Protein AF-A0A382EZ65-F1 (afdb_monomer_lite)

pLDDT: mean 78.33, std 22.15, range [24.44, 98.62]

Sequence (360 aa):
VRTRATGSLLILLLALQVLNSHESHNETESAGPPDSPAVVNDARFPEAIPPFCPDLERNTDTELTPAVPVHLEIVVDDQRSWAANAFQAYLGLGETEAITDQFKGNYGTTIASTYADGRRCTDRAQIRLQGDWGDHLRSGPSGIEASLDVQLELGHIAGITHFKLFLPETRNGNNEIFVTTLASEVGLLAPETFFIDTTVNGAKVRYIFQEKFRNELLHNNQIPESPIFQGDERFGHGWTWYKDTEEVRSNQSLFWMSRLSNPHYAELGPTARAIAEEGLSRLNQAYAQDTGQNTSRVGGDLISGILSNTELSVFGRSDSDTINEVTRYSALLLAIGDDGTGFFHGLASHNQRFVYDPWL

Structure (mmCIF, N/CA/C/O backbone):
data_AF-A0A382EZ65-F1
#
_entry.id   AF-A0A382EZ65-F1
#
loop_
_atom_site.group_PDB
_atom_site.id
_atom_site.type_symbol
_atom_site.label_atom_id
_atom_site.label_alt_id
_atom_site.label_comp_id
_atom_site.label_asym_id
_atom_site.label_entity_id
_atom_site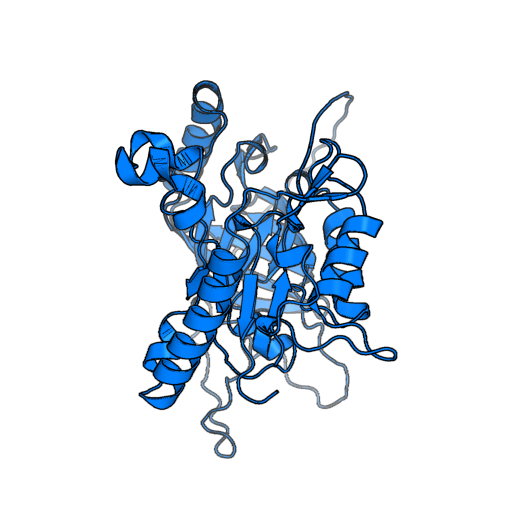.label_seq_id
_atom_site.pdbx_PDB_ins_code
_atom_site.Cartn_x
_atom_site.Cartn_y
_atom_site.Cartn_z
_atom_site.occupancy
_atom_site.B_iso_or_equiv
_atom_site.auth_seq_id
_atom_site.auth_comp_id
_atom_site.auth_asym_id
_atom_site.auth_atom_id
_atom_site.pdbx_PDB_model_num
ATOM 1 N N . VAL A 1 1 ? 13.166 -14.860 -18.525 1.00 32.72 1 VAL A N 1
ATOM 2 C CA . VAL A 1 1 ? 13.504 -13.708 -17.663 1.00 32.72 1 VAL A CA 1
ATOM 3 C C . VAL A 1 1 ? 12.274 -12.833 -17.526 1.00 32.72 1 VAL A C 1
ATOM 5 O O . VAL A 1 1 ? 11.891 -12.214 -18.510 1.00 32.72 1 VAL A O 1
ATOM 8 N N . ARG A 1 2 ? 11.574 -12.855 -16.386 1.00 32.41 2 ARG A N 1
ATOM 9 C CA . ARG A 1 2 ? 10.349 -12.058 -16.188 1.00 32.41 2 ARG A CA 1
ATOM 10 C C . ARG A 1 2 ? 10.449 -11.233 -14.914 1.00 32.41 2 ARG A C 1
ATOM 12 O O . ARG A 1 2 ? 10.858 -11.732 -13.872 1.00 32.41 2 ARG A O 1
ATOM 19 N N . THR A 1 3 ? 10.029 -9.980 -15.021 1.00 31.75 3 THR A N 1
ATOM 20 C CA . THR A 1 3 ? 9.755 -9.099 -13.888 1.00 31.75 3 THR A CA 1
ATOM 21 C C . THR A 1 3 ? 8.315 -8.595 -13.987 1.00 31.75 3 THR A C 1
ATOM 23 O O . THR A 1 3 ? 7.893 -8.169 -15.061 1.00 31.75 3 THR A O 1
ATOM 26 N N . ARG A 1 4 ? 7.523 -8.710 -12.909 1.00 33.84 4 ARG A N 1
ATOM 27 C CA . ARG A 1 4 ? 6.090 -8.325 -12.891 1.00 33.84 4 ARG A CA 1
ATOM 28 C C . ARG A 1 4 ? 5.900 -6.919 -12.317 1.00 33.84 4 ARG A C 1
ATOM 30 O O . ARG A 1 4 ? 6.365 -6.710 -11.204 1.00 33.84 4 ARG A O 1
ATOM 37 N N . ALA A 1 5 ? 5.230 -6.011 -13.037 1.00 31.67 5 ALA A N 1
ATOM 38 C CA . ALA A 1 5 ? 5.001 -4.609 -12.647 1.00 31.67 5 ALA A CA 1
ATOM 39 C C . ALA A 1 5 ? 3.648 -4.377 -11.927 1.00 31.67 5 ALA A C 1
ATOM 41 O O . ALA A 1 5 ? 2.658 -4.973 -12.344 1.00 31.67 5 ALA A O 1
ATOM 42 N N . THR A 1 6 ? 3.584 -3.505 -10.902 1.00 33.56 6 THR A N 1
ATOM 43 C CA . THR A 1 6 ? 2.331 -3.019 -10.255 1.00 33.56 6 THR A CA 1
ATOM 44 C C . THR A 1 6 ? 2.383 -1.522 -9.884 1.00 33.56 6 THR A C 1
ATOM 46 O O . THR A 1 6 ? 3.473 -0.999 -9.644 1.00 33.56 6 THR A O 1
ATOM 49 N N . GLY A 1 7 ? 1.228 -0.829 -9.831 1.00 31.44 7 GLY A N 1
ATOM 50 C CA . GLY A 1 7 ? 1.110 0.625 -9.598 1.00 31.44 7 GLY A CA 1
ATOM 51 C C . GLY A 1 7 ? -0.331 1.088 -9.286 1.00 31.44 7 GLY A C 1
ATOM 52 O O . GLY A 1 7 ? -1.285 0.370 -9.563 1.00 31.44 7 GLY A O 1
ATOM 53 N N . SER A 1 8 ? -0.488 2.274 -8.683 1.00 30.14 8 SER A N 1
ATOM 54 C CA . SER A 1 8 ? -1.739 2.819 -8.106 1.00 30.14 8 SER A CA 1
ATOM 55 C C . SER A 1 8 ? -2.126 4.194 -8.705 1.00 30.14 8 SER A C 1
ATOM 57 O O . SER A 1 8 ? -1.221 4.978 -8.974 1.00 30.14 8 SER A O 1
ATOM 59 N N . LEU A 1 9 ? -3.432 4.508 -8.857 1.00 30.09 9 LEU A N 1
ATOM 60 C CA . LEU A 1 9 ? -4.001 5.767 -9.417 1.00 30.09 9 LEU A CA 1
ATOM 61 C C . LEU A 1 9 ? -4.790 6.609 -8.376 1.00 30.09 9 LEU A C 1
ATOM 63 O O . LEU A 1 9 ? -5.447 6.029 -7.515 1.00 30.09 9 LEU A O 1
ATOM 67 N N . LEU A 1 10 ? -4.787 7.952 -8.485 1.00 25.78 10 LEU A N 1
ATOM 68 C CA . LEU A 1 10 ? -5.650 8.881 -7.712 1.00 25.78 10 LEU A CA 1
ATOM 69 C C . LEU A 1 10 ? -5.728 10.278 -8.361 1.00 25.78 10 LEU A C 1
ATOM 71 O O . LEU A 1 10 ? -4.686 10.915 -8.325 1.00 25.78 10 LEU A O 1
ATOM 75 N N . ILE A 1 11 ? -6.912 10.787 -8.796 1.00 26.72 11 ILE A N 1
ATOM 76 C CA . ILE A 1 11 ? -7.164 12.215 -9.158 1.00 26.72 11 ILE A CA 1
ATOM 77 C C . ILE A 1 11 ? -8.630 12.729 -9.013 1.00 26.72 11 ILE A C 1
ATOM 79 O O . ILE A 1 11 ? -9.587 12.074 -9.412 1.00 26.72 11 ILE A O 1
ATOM 83 N N . LEU A 1 12 ? -8.688 13.974 -8.492 1.00 25.00 12 LEU A N 1
ATOM 84 C CA . LEU A 1 12 ? -9.621 15.138 -8.475 1.00 25.00 12 LEU A CA 1
ATOM 85 C C . LEU A 1 12 ? -11.095 15.174 -7.975 1.00 25.00 12 LEU A C 1
ATOM 87 O O . LEU A 1 12 ? -11.951 14.340 -8.239 1.00 25.00 12 LEU A O 1
ATOM 91 N N . LEU A 1 13 ? -11.351 16.334 -7.336 1.00 25.00 13 LEU A N 1
ATOM 92 C CA . LEU A 1 13 ? -12.530 16.919 -6.669 1.00 25.00 13 LEU A CA 1
ATOM 93 C C . LEU A 1 13 ? -13.617 17.529 -7.595 1.00 25.00 13 LEU A C 1
ATOM 95 O O . LEU A 1 13 ? -13.263 18.170 -8.580 1.00 25.00 13 LEU A O 1
ATOM 99 N N . LEU A 1 14 ? -14.904 17.504 -7.173 1.00 26.77 14 LEU A N 1
ATOM 100 C CA . LEU A 1 14 ? -15.719 18.659 -6.674 1.00 26.77 14 LEU A CA 1
ATOM 101 C C . LEU A 1 14 ? -17.257 18.402 -6.635 1.00 26.77 14 LEU A C 1
ATOM 103 O O . LEU A 1 14 ? -17.868 18.184 -7.672 1.00 26.77 14 LEU A O 1
ATOM 107 N N . ALA A 1 15 ? -17.832 18.556 -5.421 1.00 27.12 15 ALA A N 1
ATOM 108 C CA . ALA A 1 15 ? -19.152 19.088 -4.971 1.00 27.12 15 ALA A CA 1
ATOM 109 C C . ALA A 1 15 ? -20.489 18.651 -5.656 1.00 27.12 15 ALA A C 1
ATOM 111 O O . ALA A 1 15 ? -20.562 18.496 -6.861 1.00 27.12 15 ALA A O 1
ATOM 112 N N . LEU A 1 16 ? -21.651 18.492 -4.991 1.00 27.50 16 LEU A N 1
ATOM 113 C CA . LEU A 1 16 ? -22.290 19.294 -3.933 1.00 27.50 16 LEU A CA 1
ATOM 114 C C . LEU A 1 16 ? -23.481 18.517 -3.280 1.00 27.50 16 LEU A C 1
ATOM 116 O O . LEU A 1 16 ? -24.319 17.977 -3.990 1.00 27.50 16 LEU A O 1
ATOM 120 N N . GLN A 1 17 ? -23.531 18.528 -1.938 1.00 29.98 17 GLN A N 1
ATOM 121 C CA . GLN A 1 17 ? -24.653 18.626 -0.964 1.00 29.98 17 GLN A CA 1
ATOM 122 C C . GLN A 1 17 ? -26.042 17.942 -1.158 1.00 29.98 17 GLN A C 1
ATOM 124 O O . GLN A 1 17 ? -26.718 18.154 -2.156 1.00 29.98 17 GLN A O 1
ATOM 129 N N . VAL A 1 18 ? -26.566 17.311 -0.082 1.00 28.39 18 VAL A N 1
ATOM 130 C CA . VAL A 1 18 ? -27.609 17.837 0.861 1.00 28.39 18 VAL A CA 1
ATOM 131 C C . VAL A 1 18 ? -28.302 16.697 1.675 1.00 28.39 18 VAL A C 1
ATOM 133 O O . VAL A 1 18 ? -28.870 15.802 1.068 1.00 28.39 18 VAL A O 1
ATOM 136 N N . LEU A 1 19 ? -28.265 16.816 3.028 1.00 25.62 19 LEU A N 1
ATOM 137 C CA . LEU A 1 19 ? -29.226 16.499 4.145 1.00 25.62 19 LEU A CA 1
ATOM 138 C C . LEU A 1 19 ? -30.120 15.216 4.080 1.00 25.62 19 LEU A C 1
ATOM 140 O O . LEU A 1 19 ? -30.654 14.892 3.036 1.00 25.62 19 LEU A O 1
ATOM 144 N N . ASN A 1 20 ? -30.479 14.475 5.147 1.00 26.70 20 ASN A N 1
ATOM 145 C CA . ASN A 1 20 ? -30.655 14.781 6.574 1.00 26.70 20 ASN A CA 1
ATOM 146 C C . ASN A 1 20 ? -30.861 13.488 7.424 1.00 26.70 20 ASN A C 1
ATOM 148 O O . ASN A 1 20 ? -31.459 12.535 6.936 1.00 26.70 20 ASN A O 1
ATOM 152 N N . SER A 1 21 ? -30.443 13.545 8.700 1.00 27.70 21 SER A N 1
ATOM 153 C CA . SER A 1 21 ? -30.997 12.937 9.944 1.00 27.70 21 SER A CA 1
ATOM 154 C C . SER A 1 21 ? -31.565 11.498 9.985 1.00 27.70 21 SER A C 1
ATOM 156 O O . SER A 1 21 ? -32.569 11.224 9.337 1.00 27.70 21 SER A O 1
ATOM 158 N N . HIS A 1 22 ? -31.108 10.667 10.937 1.00 27.81 22 HIS A N 1
ATOM 159 C CA . HIS A 1 22 ? -31.767 10.496 12.254 1.00 27.81 22 HIS A CA 1
ATOM 160 C C . HIS A 1 22 ? -30.971 9.550 13.183 1.00 27.81 22 HIS A C 1
ATOM 162 O O . HIS A 1 22 ? -30.544 8.475 12.773 1.00 27.81 22 HIS A O 1
ATOM 168 N N . GLU A 1 23 ? -30.801 9.960 14.441 1.00 25.02 23 GLU A N 1
ATOM 169 C CA . GLU A 1 23 ? -30.230 9.182 15.549 1.00 25.02 23 GLU A CA 1
ATOM 170 C C . GLU A 1 23 ? -31.183 8.093 16.065 1.00 25.02 23 GLU A C 1
ATOM 172 O O . GLU A 1 23 ? -32.398 8.305 16.114 1.00 25.02 23 GLU A O 1
ATOM 177 N N . SER A 1 24 ? -30.605 7.015 16.608 1.00 27.12 24 SER A N 1
ATOM 178 C CA . SER A 1 24 ? -31.063 6.434 17.878 1.00 27.12 24 SER A CA 1
ATOM 179 C C . SER A 1 24 ? -29.952 5.626 18.564 1.00 27.12 24 SER A C 1
ATOM 181 O O . SER A 1 24 ? -29.252 4.844 17.923 1.00 27.12 24 SER A O 1
ATOM 183 N N . HIS A 1 25 ? -29.835 5.854 19.870 1.00 24.67 25 HIS A N 1
ATOM 184 C CA . HIS A 1 25 ? -28.846 5.368 20.831 1.00 24.67 25 HIS A CA 1
ATOM 185 C C . HIS A 1 25 ? -29.006 3.900 21.291 1.00 24.67 25 HIS A C 1
ATOM 187 O O . HIS A 1 25 ? -30.031 3.271 21.034 1.00 24.67 25 HIS A O 1
ATOM 193 N N . ASN A 1 26 ? -28.011 3.496 22.103 1.00 27.33 26 ASN A N 1
ATOM 194 C CA . ASN A 1 26 ? -27.953 2.456 23.153 1.00 27.33 26 ASN A CA 1
ATOM 195 C C . ASN A 1 26 ? -27.367 1.097 22.763 1.00 27.33 26 ASN A C 1
ATOM 197 O O . ASN A 1 26 ? -27.679 0.563 21.710 1.00 27.33 26 ASN A O 1
ATOM 201 N N . GLU A 1 27 ? -26.600 0.404 23.602 1.00 26.67 27 GLU A N 1
ATOM 202 C CA . GLU A 1 27 ? -25.798 0.670 24.812 1.00 26.67 27 GLU A CA 1
ATOM 203 C C . GLU A 1 27 ? -24.989 -0.628 25.011 1.00 26.67 27 GLU A C 1
ATOM 205 O O . GLU A 1 27 ? -25.353 -1.695 24.515 1.00 26.67 27 GLU A O 1
ATOM 210 N N . THR A 1 28 ? -23.859 -0.505 25.683 1.00 24.44 28 THR A N 1
ATOM 211 C CA . THR A 1 28 ? -22.755 -1.460 25.770 1.00 24.44 28 THR A CA 1
ATOM 212 C C . THR A 1 28 ? -22.994 -2.546 26.821 1.00 24.44 28 THR A C 1
ATOM 214 O O . THR A 1 28 ? -23.420 -2.230 27.928 1.00 24.44 28 THR A O 1
ATOM 217 N N . GLU A 1 29 ? -22.566 -3.783 26.555 1.00 27.48 29 GLU A N 1
ATOM 218 C CA . GLU A 1 29 ? -22.236 -4.755 27.605 1.00 27.48 29 GLU A CA 1
ATOM 219 C C . GLU A 1 29 ? -20.847 -5.366 27.370 1.00 27.48 29 GLU A C 1
ATOM 221 O O . GLU A 1 29 ? -20.458 -5.714 26.258 1.00 27.48 29 GLU A O 1
ATOM 226 N N . SER A 1 30 ? -20.091 -5.405 28.465 1.00 26.25 30 SER A N 1
ATOM 227 C CA . SER A 1 30 ? -18.681 -5.764 28.611 1.00 26.25 30 SER A CA 1
ATOM 228 C C . SER A 1 30 ? -18.516 -7.265 28.865 1.00 26.25 30 SER A C 1
ATOM 230 O O . SER A 1 30 ? -19.250 -7.830 29.674 1.00 26.25 30 SER A O 1
ATOM 232 N N . ALA A 1 31 ? -17.511 -7.895 28.252 1.00 30.92 31 ALA A N 1
ATOM 233 C CA . ALA A 1 31 ? -17.035 -9.224 28.632 1.00 30.92 31 ALA A CA 1
ATOM 234 C C . ALA A 1 31 ? -15.497 -9.237 28.711 1.00 30.92 31 ALA A C 1
ATOM 236 O O . ALA A 1 31 ? -14.819 -8.629 27.886 1.00 30.92 31 ALA A O 1
ATOM 237 N N . GLY A 1 32 ? -14.987 -9.881 29.767 1.00 29.70 32 GLY A N 1
ATOM 238 C CA . GLY A 1 32 ? -13.593 -9.877 30.224 1.00 29.70 32 GLY A CA 1
ATOM 239 C C . GLY A 1 32 ? -12.575 -10.598 29.324 1.00 29.70 32 GLY A C 1
ATOM 240 O O . GLY A 1 32 ? -12.888 -10.980 28.199 1.00 29.70 32 GLY A O 1
ATOM 241 N N . PRO A 1 33 ? -11.324 -10.744 29.802 1.00 34.47 33 PRO A N 1
ATOM 242 C CA . PRO A 1 33 ? -10.172 -11.030 28.952 1.00 34.47 33 PRO A CA 1
ATOM 243 C C . PRO A 1 33 ? -10.148 -12.495 28.483 1.00 34.47 33 PRO A C 1
ATOM 245 O O . PRO A 1 33 ? -10.483 -13.376 29.277 1.00 34.47 33 PRO A O 1
ATOM 248 N N . PRO A 1 34 ? -9.725 -12.781 27.236 1.00 40.56 34 PRO A N 1
ATOM 249 C CA . PRO A 1 34 ? -9.576 -14.148 26.765 1.00 40.56 34 PRO A CA 1
ATOM 250 C C . PRO A 1 34 ? -8.254 -14.758 27.246 1.00 40.56 34 PRO A C 1
ATOM 252 O O . PRO A 1 34 ? -7.196 -14.125 27.203 1.00 40.56 34 PRO A O 1
ATOM 255 N N . ASP A 1 35 ? -8.352 -16.006 27.699 1.00 39.19 35 ASP A N 1
ATOM 256 C CA . ASP A 1 35 ? -7.243 -16.884 28.052 1.00 39.19 35 ASP A CA 1
ATOM 257 C C . ASP A 1 35 ? -6.330 -17.189 26.846 1.00 39.19 35 ASP A C 1
ATOM 259 O O . ASP A 1 35 ? -6.737 -17.181 25.685 1.00 39.19 35 ASP A O 1
ATOM 263 N N . SER A 1 36 ? -5.062 -17.452 27.166 1.00 34.03 36 SER A N 1
ATOM 264 C CA . SER A 1 36 ? -3.932 -17.705 26.262 1.00 34.03 36 SER A CA 1
ATOM 265 C C . SER A 1 36 ? -4.202 -18.805 25.212 1.00 34.03 36 SER A C 1
ATOM 267 O O . SER A 1 36 ? -4.733 -19.856 25.576 1.00 34.03 36 SER A O 1
ATOM 269 N N . PRO A 1 37 ? -3.766 -18.656 23.940 1.00 42.62 37 PRO A N 1
ATOM 270 C CA . PRO A 1 37 ? -4.060 -19.642 22.904 1.00 42.62 37 PRO A CA 1
ATOM 271 C C . PRO A 1 37 ? -3.205 -20.908 23.063 1.00 42.62 37 PRO A C 1
ATOM 273 O O . PRO A 1 37 ? -1.994 -20.851 23.297 1.00 42.62 37 PRO A O 1
ATOM 276 N N . ALA A 1 38 ? -3.853 -22.063 22.916 1.00 36.16 38 ALA A N 1
ATOM 277 C CA . ALA A 1 38 ? -3.223 -23.375 22.898 1.00 36.16 38 ALA A CA 1
ATOM 278 C C . ALA A 1 38 ? -2.460 -23.599 21.579 1.00 36.16 38 ALA A C 1
ATOM 280 O O . ALA A 1 38 ? -3.013 -23.474 20.488 1.00 36.16 38 ALA A O 1
ATOM 281 N N . VAL A 1 39 ? -1.182 -23.968 21.678 1.00 39.78 39 VAL A N 1
ATOM 282 C CA . VAL A 1 39 ? -0.329 -24.306 20.529 1.00 39.78 39 VAL A CA 1
ATOM 283 C C . VAL A 1 39 ? -0.664 -25.720 20.045 1.00 39.78 39 VAL A C 1
ATOM 285 O O . VAL A 1 39 ? -0.377 -26.702 20.732 1.00 39.78 39 VAL A O 1
ATOM 288 N N . VAL A 1 40 ? -1.246 -25.842 18.850 1.00 46.03 40 VAL A N 1
ATOM 289 C CA . VAL A 1 40 ? -1.430 -27.129 18.162 1.00 46.03 40 VAL A CA 1
ATOM 290 C C . VAL A 1 40 ? -0.149 -27.456 17.392 1.00 46.03 40 VAL A C 1
ATOM 292 O O . VAL A 1 40 ? 0.175 -26.801 16.408 1.00 46.03 40 VAL A O 1
ATOM 295 N N . ASN A 1 41 ? 0.592 -28.463 17.851 1.00 43.09 41 ASN A N 1
ATOM 296 C CA . ASN A 1 41 ? 1.830 -28.931 17.226 1.00 43.09 41 ASN A CA 1
ATOM 297 C C . ASN A 1 41 ? 1.509 -30.032 16.190 1.00 43.09 41 ASN A C 1
ATOM 299 O O . ASN A 1 41 ? 1.301 -31.185 16.574 1.00 43.09 41 ASN A O 1
ATOM 303 N N . ASP A 1 42 ? 1.422 -29.700 14.893 1.00 53.16 42 ASP A N 1
ATOM 304 C CA . ASP A 1 42 ? 1.323 -30.713 13.825 1.00 53.16 42 ASP A CA 1
ATOM 305 C C . ASP A 1 42 ? 2.721 -31.255 13.499 1.00 53.16 42 ASP A C 1
ATOM 307 O O . ASP A 1 42 ? 3.473 -30.699 12.701 1.00 53.16 42 ASP A O 1
ATOM 311 N N . ALA A 1 43 ? 3.067 -32.381 14.123 1.00 51.59 43 ALA A N 1
ATOM 312 C CA . ALA A 1 43 ? 4.367 -33.039 13.996 1.00 51.59 43 ALA A CA 1
ATOM 313 C C . ALA A 1 43 ? 4.745 -33.477 12.561 1.00 51.59 43 ALA A C 1
ATOM 315 O O . ALA A 1 43 ? 5.855 -33.967 12.358 1.00 51.59 43 ALA A O 1
ATOM 316 N N . ARG A 1 44 ? 3.844 -33.350 11.572 1.00 51.91 44 ARG A N 1
ATOM 317 C CA . ARG A 1 44 ? 4.117 -33.690 10.164 1.00 51.91 44 ARG A CA 1
ATOM 318 C C . ARG A 1 44 ? 4.656 -32.526 9.335 1.00 51.91 44 ARG A C 1
ATOM 320 O O . ARG A 1 44 ? 5.297 -32.797 8.327 1.00 51.91 44 ARG A O 1
ATOM 327 N N . PHE A 1 45 ? 4.428 -31.287 9.765 1.00 47.12 45 PHE A N 1
ATOM 328 C CA . PHE A 1 45 ? 4.916 -30.070 9.112 1.00 47.12 45 PHE A CA 1
ATOM 329 C C . PHE A 1 45 ? 5.288 -29.050 10.197 1.00 47.12 45 PHE A C 1
ATOM 331 O O . PHE A 1 45 ? 4.502 -28.148 10.484 1.00 47.12 45 PHE A O 1
ATOM 338 N N . PRO A 1 46 ? 6.448 -29.200 10.863 1.00 53.47 46 PRO A N 1
ATOM 339 C CA . PRO A 1 46 ? 6.881 -28.273 11.913 1.00 53.47 46 PRO A CA 1
ATOM 340 C C . PRO A 1 46 ? 7.070 -26.830 11.409 1.00 53.47 46 PRO A C 1
ATOM 342 O O . PRO A 1 46 ? 7.084 -25.901 12.210 1.00 53.47 46 PRO A O 1
ATOM 345 N N . GLU A 1 47 ? 7.209 -26.644 10.097 1.00 52.38 47 GLU A N 1
ATOM 346 C CA . GLU A 1 47 ? 7.239 -25.356 9.404 1.00 52.38 47 GLU A CA 1
ATOM 347 C C . GLU A 1 47 ? 5.853 -24.772 9.085 1.00 52.38 47 GLU A C 1
ATOM 349 O O . GLU A 1 47 ? 5.766 -23.628 8.637 1.00 52.38 47 GLU A O 1
ATOM 354 N N . ALA A 1 48 ? 4.770 -25.533 9.274 1.00 53.72 48 ALA A N 1
ATOM 355 C CA . ALA A 1 48 ? 3.432 -25.042 8.988 1.00 53.72 48 ALA A CA 1
ATOM 356 C C . ALA A 1 48 ? 3.073 -23.909 9.951 1.00 53.72 48 ALA A C 1
ATOM 358 O O . ALA A 1 48 ? 3.118 -24.065 11.173 1.00 53.72 48 ALA A O 1
ATOM 359 N N . ILE A 1 49 ? 2.667 -22.772 9.387 1.00 54.94 49 ILE A N 1
ATOM 360 C CA . ILE A 1 49 ? 2.095 -21.677 10.165 1.00 54.94 49 ILE A CA 1
ATOM 361 C C . ILE A 1 49 ? 0.766 -22.196 10.737 1.00 54.94 49 ILE A C 1
ATOM 363 O O . ILE A 1 49 ? -0.115 -22.576 9.956 1.00 54.94 49 ILE A O 1
ATOM 367 N N . PRO A 1 50 ? 0.603 -22.275 12.072 1.00 53.38 50 PRO A N 1
ATOM 368 C CA . PRO A 1 50 ? -0.660 -22.700 12.656 1.00 53.38 50 PRO A CA 1
ATOM 369 C C . PRO A 1 50 ? -1.757 -21.720 12.218 1.00 53.38 50 PRO A C 1
ATOM 371 O O . PRO A 1 50 ? -1.487 -20.521 12.123 1.00 53.38 50 PRO A O 1
ATOM 374 N N . PRO A 1 51 ? -2.987 -22.193 11.943 1.00 57.03 51 PRO A N 1
ATOM 375 C CA . PRO A 1 51 ? -4.051 -21.311 11.491 1.00 57.03 51 PRO A CA 1
ATOM 376 C C . PRO A 1 51 ? -4.273 -20.216 12.532 1.00 57.03 51 PRO A C 1
ATOM 378 O O . PRO A 1 51 ? -4.573 -20.510 13.694 1.00 57.03 51 PRO A O 1
ATOM 381 N N . PHE A 1 52 ? -4.120 -18.955 12.124 1.00 63.56 52 PHE A N 1
ATOM 382 C CA . PHE A 1 52 ? -4.505 -17.854 12.988 1.00 63.56 52 PHE A CA 1
ATOM 383 C C . PHE A 1 52 ? -6.023 -17.884 13.174 1.00 63.56 52 PHE A C 1
ATOM 385 O O . PHE A 1 52 ? -6.766 -18.043 12.205 1.00 63.56 52 PHE A O 1
ATOM 392 N N . CYS A 1 53 ? -6.465 -17.730 14.423 1.00 69.62 53 CYS A N 1
ATOM 393 C CA . CYS A 1 53 ? -7.840 -17.932 14.881 1.00 69.62 53 CYS A CA 1
ATOM 394 C C . CYS A 1 53 ? -8.312 -19.394 15.014 1.00 69.62 53 CYS A C 1
ATOM 396 O O . CYS A 1 53 ? -9.257 -19.823 14.339 1.00 69.62 53 CYS A O 1
ATOM 398 N N . PRO A 1 54 ? -7.701 -20.173 15.921 1.00 59.84 54 PRO A N 1
ATOM 399 C CA . PRO A 1 54 ? -8.309 -21.407 16.379 1.00 59.84 54 PRO A CA 1
ATOM 400 C C . PRO A 1 54 ? -9.446 -21.051 17.351 1.00 59.84 54 PRO A C 1
ATOM 402 O O . PRO A 1 54 ? -9.174 -20.652 18.475 1.00 59.84 54 PRO A O 1
ATOM 405 N N . ASP A 1 55 ? -10.700 -21.068 16.880 1.00 51.72 55 ASP A N 1
ATOM 406 C CA . ASP A 1 55 ? -11.815 -21.789 17.531 1.00 51.72 55 ASP A CA 1
ATOM 407 C C . ASP A 1 55 ? -13.208 -21.377 17.012 1.00 51.72 55 ASP A C 1
ATOM 409 O O . ASP A 1 55 ? -13.721 -20.286 17.244 1.00 51.72 55 ASP A O 1
ATOM 413 N N . LEU A 1 56 ? -13.844 -22.332 16.336 1.00 46.72 56 LEU A N 1
ATOM 414 C CA . LEU A 1 56 ? -15.134 -22.923 16.701 1.00 46.72 56 LEU A CA 1
ATOM 415 C C . LEU A 1 56 ? -14.984 -24.414 16.356 1.00 46.72 56 LEU A C 1
ATOM 417 O O . LEU A 1 56 ? -14.285 -24.735 15.391 1.00 46.72 56 LEU A O 1
ATOM 421 N N . GLU A 1 57 ? -15.540 -25.312 17.176 1.00 46.31 57 GLU A N 1
ATOM 422 C CA . GLU A 1 57 ? -15.411 -26.771 17.036 1.00 46.31 57 GLU A CA 1
ATOM 423 C C . GLU A 1 57 ? -15.454 -27.192 15.563 1.00 46.31 57 GLU A C 1
ATOM 425 O O . GLU A 1 57 ? -16.440 -26.966 14.860 1.00 46.31 57 GLU A O 1
ATOM 430 N N . ARG A 1 58 ? -14.333 -27.741 15.079 1.00 44.94 58 ARG A N 1
ATOM 431 C CA . ARG A 1 58 ? -14.121 -28.082 13.673 1.00 44.94 58 ARG A CA 1
ATOM 432 C C . ARG A 1 58 ? -15.056 -29.233 13.303 1.00 44.94 58 ARG A C 1
ATOM 434 O O . ARG A 1 58 ? -14.657 -30.393 13.359 1.00 44.94 58 ARG A O 1
ATOM 441 N N . ASN A 1 59 ? -16.302 -28.922 12.956 1.00 41.50 59 ASN A N 1
ATOM 442 C CA . ASN A 1 59 ? -17.212 -29.905 12.399 1.00 41.50 59 ASN A CA 1
ATOM 443 C C . ASN A 1 59 ? -16.683 -30.249 11.008 1.00 41.50 59 ASN A C 1
ATOM 445 O O . ASN A 1 59 ? -16.563 -29.398 10.128 1.00 41.50 59 ASN A O 1
ATOM 449 N N . THR A 1 60 ? -16.237 -31.490 10.868 1.00 43.84 60 THR A N 1
ATOM 450 C CA . THR A 1 60 ? -15.662 -32.042 9.650 1.00 43.84 60 THR A CA 1
ATOM 451 C C . THR A 1 60 ? -16.760 -32.204 8.612 1.00 43.84 60 THR A C 1
ATOM 453 O O . THR A 1 60 ? -17.274 -33.300 8.461 1.00 43.84 60 THR A O 1
ATOM 456 N N . ASP A 1 61 ? -17.130 -31.125 7.931 1.00 43.34 61 ASP A N 1
ATOM 457 C CA . ASP A 1 61 ? -17.786 -31.184 6.630 1.00 43.34 61 ASP A CA 1
ATOM 458 C C . ASP A 1 61 ? -17.575 -29.859 5.884 1.00 43.34 61 ASP A C 1
ATOM 460 O O . ASP A 1 61 ? -18.159 -28.827 6.183 1.00 43.34 61 ASP A O 1
ATOM 464 N N . THR A 1 62 ? -16.642 -29.926 4.937 1.00 49.03 62 THR A N 1
ATOM 465 C CA . THR A 1 62 ? -16.555 -29.198 3.666 1.00 49.03 62 THR A CA 1
ATOM 466 C C . THR A 1 62 ? -17.401 -27.924 3.512 1.00 49.03 62 THR A C 1
ATOM 468 O O . THR A 1 62 ? -18.424 -27.925 2.838 1.00 49.03 62 THR A O 1
ATOM 471 N N . GLU A 1 63 ? -16.885 -26.797 3.994 1.00 43.72 63 GLU A N 1
ATOM 472 C CA . GLU A 1 63 ? -17.150 -25.497 3.381 1.00 43.72 63 GLU A CA 1
ATOM 473 C C . GLU A 1 63 ? -15.895 -24.636 3.546 1.00 43.72 63 GLU A C 1
ATOM 475 O O . GLU A 1 63 ? -15.322 -24.553 4.634 1.00 43.72 63 GLU A O 1
ATOM 480 N N . LEU A 1 64 ? -15.392 -24.082 2.439 1.00 50.62 64 LEU A N 1
ATOM 481 C CA . LEU A 1 64 ? -14.278 -23.137 2.446 1.00 50.62 64 LEU A CA 1
ATOM 482 C C . LEU A 1 64 ? -14.702 -21.958 3.323 1.00 50.62 64 LEU A C 1
ATOM 484 O O . LEU A 1 64 ? -15.500 -21.125 2.900 1.00 50.62 64 LEU A O 1
ATOM 488 N N . THR A 1 65 ? -14.207 -21.921 4.559 1.00 48.53 65 THR A N 1
ATOM 489 C CA . THR A 1 65 ? -14.396 -20.794 5.471 1.00 48.53 65 THR A CA 1
ATOM 490 C C . THR A 1 65 ? -14.117 -19.492 4.721 1.00 48.53 65 THR A C 1
ATOM 492 O O . THR A 1 65 ? -13.089 -19.443 4.035 1.00 48.53 65 THR A O 1
ATOM 495 N N . PRO A 1 66 ? -14.959 -18.445 4.843 1.00 55.62 66 PRO A N 1
ATOM 496 C CA . PRO A 1 66 ? -14.675 -17.161 4.216 1.00 55.62 66 PRO A CA 1
ATOM 497 C C . PRO A 1 66 ? -13.261 -16.725 4.603 1.00 55.62 66 PRO A C 1
ATOM 499 O O . PRO A 1 66 ? -12.957 -16.610 5.791 1.00 55.62 66 PRO A O 1
ATOM 502 N N . ALA A 1 67 ? -12.385 -16.555 3.609 1.00 70.94 67 ALA A N 1
ATOM 503 C CA . ALA A 1 67 ? -10.978 -16.237 3.857 1.00 70.94 67 ALA A CA 1
ATOM 504 C C . ALA A 1 67 ? -10.818 -14.848 4.497 1.00 70.94 67 ALA A C 1
ATOM 506 O O . ALA A 1 67 ? -9.873 -14.612 5.249 1.00 70.94 67 ALA A O 1
ATOM 507 N N . VAL A 1 68 ? -11.779 -13.956 4.239 1.00 88.81 68 VAL A N 1
ATOM 508 C CA . VAL A 1 68 ? -11.763 -12.557 4.666 1.00 88.81 68 VAL A CA 1
ATOM 509 C C . VAL A 1 68 ? -12.892 -12.246 5.664 1.00 88.81 68 VAL A C 1
ATOM 511 O O . VAL A 1 68 ? -13.995 -12.792 5.545 1.00 88.81 68 VAL A O 1
ATOM 514 N N . PRO A 1 69 ? -12.645 -11.373 6.656 1.00 93.50 69 PRO A N 1
ATOM 515 C CA . PRO A 1 69 ? -13.658 -10.927 7.603 1.00 93.50 69 PRO A CA 1
ATOM 516 C C . PRO A 1 69 ? -14.672 -9.981 6.951 1.00 93.50 69 PRO A C 1
ATOM 518 O O . PRO A 1 69 ? -14.360 -9.248 6.015 1.00 93.50 69 PRO A O 1
ATOM 521 N N . VAL A 1 70 ? -15.887 -9.956 7.501 1.00 95.31 70 VAL A N 1
ATOM 522 C CA . VAL A 1 70 ? -16.938 -8.993 7.132 1.00 95.31 70 VAL A CA 1
ATOM 523 C C . VAL A 1 70 ? -16.854 -7.703 7.948 1.00 95.31 70 VAL A C 1
ATOM 525 O O . VAL A 1 70 ? -17.391 -6.679 7.532 1.00 95.31 70 VAL A O 1
ATOM 528 N N . HIS A 1 71 ? -16.187 -7.740 9.107 1.00 97.75 71 HIS A N 1
ATOM 529 C CA . HIS A 1 71 ? -16.025 -6.580 9.977 1.00 97.75 71 HIS A CA 1
ATOM 530 C C . HIS A 1 71 ? -14.692 -6.589 10.730 1.00 97.75 71 HIS A C 1
ATOM 532 O O . HIS A 1 71 ? -14.278 -7.642 11.223 1.00 97.75 71 HIS A O 1
ATOM 538 N N . LEU A 1 72 ? -14.071 -5.414 10.887 1.00 97.94 72 LEU A N 1
ATOM 539 C CA . LEU A 1 72 ? -12.945 -5.200 11.809 1.00 97.94 72 LEU A CA 1
ATOM 540 C C . LEU A 1 72 ? -13.319 -4.212 12.910 1.00 97.94 72 LEU A C 1
ATOM 542 O O . LEU A 1 72 ? -13.734 -3.091 12.637 1.00 97.94 72 LEU A O 1
ATOM 546 N N . GLU A 1 73 ? -13.074 -4.578 14.156 1.00 98.44 73 GLU A N 1
ATOM 547 C CA . GLU A 1 73 ? -13.114 -3.652 15.282 1.00 98.44 73 GLU A CA 1
ATOM 548 C C . GLU A 1 73 ? -11.686 -3.337 15.724 1.00 98.44 73 GLU A C 1
ATOM 550 O O . GLU A 1 73 ? -10.927 -4.242 16.058 1.00 98.44 73 GLU A O 1
ATOM 555 N N . ILE A 1 74 ? -11.316 -2.059 15.702 1.00 98.25 74 ILE A N 1
ATOM 556 C CA . ILE A 1 74 ? -9.972 -1.556 15.985 1.00 98.25 74 ILE A CA 1
ATOM 557 C C . ILE A 1 74 ? -10.045 -0.674 17.228 1.00 98.25 74 ILE A C 1
ATOM 559 O O . ILE A 1 74 ? -10.682 0.384 17.224 1.00 98.25 74 ILE A O 1
ATOM 563 N N . VAL A 1 75 ? -9.370 -1.097 18.293 1.00 98.19 75 VAL A N 1
ATOM 564 C CA . VAL A 1 75 ? -9.293 -0.364 19.561 1.00 98.19 75 VAL A CA 1
ATOM 565 C C . VAL A 1 75 ? -7.855 0.069 19.782 1.00 98.19 75 VAL A C 1
ATOM 567 O O . VAL A 1 75 ? -6.983 -0.756 20.055 1.00 98.19 75 VAL A O 1
ATOM 570 N N . VAL A 1 76 ? -7.583 1.360 19.616 1.00 97.94 76 VAL A N 1
ATOM 571 C CA . VAL A 1 76 ? -6.250 1.940 19.826 1.00 97.94 76 VAL A CA 1
ATOM 572 C C . VAL A 1 76 ? -5.986 2.041 21.325 1.00 97.94 76 VAL A C 1
ATOM 574 O O . VAL A 1 76 ? -6.863 2.482 22.065 1.00 97.94 76 VAL A O 1
ATOM 577 N N . ASP A 1 77 ? -4.795 1.651 21.781 1.00 98.00 77 ASP A N 1
ATOM 578 C CA . ASP A 1 77 ? -4.488 1.618 23.216 1.00 98.00 77 ASP A CA 1
ATOM 579 C C . ASP A 1 77 ? -4.481 3.034 23.823 1.00 98.00 77 ASP A C 1
ATOM 581 O O . ASP A 1 77 ? -5.130 3.293 24.836 1.00 98.00 77 ASP A O 1
ATOM 585 N N . ASP A 1 78 ? -3.787 3.979 23.173 1.00 97.00 78 ASP A N 1
ATOM 586 C CA . ASP A 1 78 ? -3.775 5.400 23.542 1.00 97.00 78 ASP A CA 1
ATOM 587 C C . ASP A 1 78 ? -4.646 6.223 22.582 1.00 97.00 78 ASP A C 1
ATOM 589 O O . ASP A 1 78 ? -4.171 6.959 21.709 1.00 97.00 78 ASP A O 1
ATOM 593 N N . GLN A 1 79 ? -5.962 6.087 22.754 1.00 95.75 79 GLN A N 1
ATOM 594 C CA . GLN A 1 79 ? -6.959 6.779 21.931 1.00 95.75 79 GLN A CA 1
ATOM 595 C C . GLN A 1 79 ? -6.819 8.301 21.987 1.00 95.75 79 GLN A C 1
ATOM 597 O O . GLN A 1 79 ? -7.093 8.982 20.999 1.00 95.75 79 GLN A O 1
ATOM 602 N N . ARG A 1 80 ? -6.392 8.852 23.132 1.00 95.62 80 ARG A N 1
ATOM 603 C CA . ARG A 1 80 ? -6.267 10.301 23.315 1.00 95.62 80 ARG A CA 1
ATOM 604 C C . ARG A 1 80 ? -5.130 10.849 22.469 1.00 95.62 80 ARG A C 1
ATOM 606 O O . ARG A 1 80 ? -5.333 11.833 21.758 1.00 95.62 80 ARG A O 1
ATOM 613 N N . SER A 1 81 ? -3.962 10.216 22.533 1.00 97.19 81 SER A N 1
ATOM 614 C CA . SER A 1 81 ? -2.812 10.616 21.725 1.00 97.19 81 SER A CA 1
ATOM 615 C C . SER A 1 81 ? -3.066 10.380 20.239 1.00 97.19 81 SER A C 1
ATOM 617 O O . SER A 1 81 ? -2.702 11.230 19.430 1.00 97.19 81 SER A O 1
ATOM 619 N N . TRP A 1 82 ? -3.740 9.285 19.873 1.00 97.00 82 TRP A N 1
ATOM 620 C CA . TRP A 1 82 ? -4.165 9.028 18.494 1.00 97.00 82 TRP A CA 1
ATOM 621 C C . TRP A 1 82 ? -5.090 10.126 17.956 1.00 97.00 82 TRP A C 1
ATOM 623 O O . TRP A 1 82 ? -4.799 10.731 16.925 1.00 97.00 82 TRP A O 1
ATOM 633 N N . ALA A 1 83 ? -6.175 10.431 18.675 1.00 95.69 83 ALA A N 1
ATOM 634 C CA . ALA A 1 83 ? -7.145 11.441 18.261 1.00 95.69 83 ALA A CA 1
ATOM 635 C C . ALA A 1 83 ? -6.514 12.838 18.182 1.00 95.69 83 ALA A C 1
ATOM 637 O O . ALA A 1 83 ? -6.773 13.581 17.236 1.00 95.69 83 ALA A O 1
ATOM 638 N N . ALA A 1 84 ? -5.647 13.184 19.142 1.00 96.81 84 ALA A N 1
ATOM 639 C CA . ALA A 1 84 ? -4.894 14.431 19.104 1.00 96.81 84 ALA A CA 1
ATOM 640 C C . ALA A 1 84 ? -3.979 14.492 17.872 1.00 96.81 84 ALA A C 1
ATOM 642 O O . ALA A 1 84 ? -4.004 15.491 17.159 1.00 96.81 84 ALA A O 1
ATOM 643 N N . ASN A 1 85 ? -3.223 13.429 17.585 1.00 97.56 85 ASN A N 1
ATOM 644 C CA . ASN A 1 85 ? -2.328 13.364 16.431 1.00 97.56 85 ASN A CA 1
ATOM 645 C C . ASN A 1 85 ? -3.086 13.488 15.101 1.00 97.56 85 ASN A C 1
ATOM 647 O O . ASN A 1 85 ? -2.723 14.321 14.275 1.00 97.56 85 ASN A O 1
ATOM 651 N N . ALA A 1 86 ? -4.179 12.740 14.919 1.00 96.38 86 ALA A N 1
ATOM 652 C CA . ALA A 1 86 ? -5.012 12.818 13.718 1.00 96.38 86 ALA A CA 1
ATOM 653 C C . ALA A 1 86 ? -5.636 14.214 13.531 1.00 96.38 86 ALA A C 1
ATOM 655 O O . ALA A 1 86 ? -5.667 14.739 12.419 1.00 96.38 86 ALA A O 1
ATOM 656 N N . PHE A 1 87 ? -6.083 14.853 14.617 1.00 96.06 87 PHE A N 1
ATOM 657 C CA . PHE A 1 87 ? -6.613 16.216 14.568 1.00 96.06 87 PHE A CA 1
ATOM 658 C C . PHE A 1 87 ? -5.541 17.255 14.224 1.00 96.06 87 PHE A C 1
ATOM 660 O O . PHE A 1 87 ? -5.785 18.127 13.394 1.00 96.06 87 PHE A O 1
ATOM 667 N N . GLN A 1 88 ? -4.341 17.155 14.805 1.00 96.31 88 GLN A N 1
ATOM 668 C CA . GLN A 1 88 ? -3.226 18.041 14.454 1.00 96.31 88 GLN A CA 1
ATOM 669 C C . GLN A 1 88 ? -2.781 17.847 13.000 1.00 96.31 88 GLN A C 1
ATOM 671 O O . GLN A 1 88 ? -2.536 18.835 12.312 1.00 96.31 88 GLN A O 1
ATOM 676 N N . ALA A 1 89 ? -2.745 16.602 12.513 1.00 96.25 89 ALA A N 1
ATOM 677 C CA . ALA A 1 89 ? -2.471 16.310 11.110 1.00 96.25 89 ALA A CA 1
ATOM 678 C C . ALA A 1 89 ? -3.507 16.977 10.195 1.00 96.25 89 ALA A C 1
ATOM 680 O O . ALA A 1 89 ? -3.132 17.660 9.247 1.00 96.25 89 ALA A O 1
ATOM 681 N N . TYR A 1 90 ? -4.798 16.860 10.529 1.00 95.62 90 TYR A N 1
ATOM 682 C CA . TYR A 1 90 ? -5.889 17.486 9.781 1.00 95.62 90 TYR A CA 1
ATOM 683 C C . TYR A 1 90 ? -5.791 19.020 9.758 1.00 95.62 90 TYR A C 1
ATOM 685 O O . TYR A 1 90 ? -5.964 19.630 8.707 1.00 95.62 90 TYR A O 1
ATOM 693 N N . LEU A 1 91 ? -5.471 19.661 10.889 1.00 94.25 91 LEU A N 1
ATOM 694 C CA . LEU A 1 91 ? -5.255 21.113 10.934 1.00 94.25 91 LEU A CA 1
ATOM 695 C C . LEU A 1 91 ? -4.036 21.547 10.104 1.00 94.25 91 LEU A C 1
ATOM 697 O O . LEU A 1 91 ? -4.093 22.572 9.425 1.00 94.25 91 LEU A O 1
ATOM 701 N N . GLY A 1 92 ? -2.959 20.756 10.124 1.00 92.31 92 GLY A N 1
ATOM 702 C CA . GLY A 1 92 ? -1.736 21.011 9.355 1.00 92.31 92 GLY A CA 1
ATOM 703 C C . GLY A 1 92 ? -1.923 20.956 7.834 1.00 92.31 92 GLY A C 1
ATOM 704 O O . GLY A 1 92 ? -1.118 21.532 7.096 1.00 92.31 92 GLY A O 1
ATOM 705 N N . LEU A 1 93 ? -3.009 20.339 7.347 1.00 90.75 93 LEU A N 1
ATOM 706 C CA . LEU A 1 93 ? -3.356 20.345 5.922 1.00 90.75 93 LEU A CA 1
ATOM 707 C C . LEU A 1 93 ? -3.590 21.763 5.389 1.00 90.75 93 LEU A C 1
ATOM 709 O O . LEU A 1 93 ? -3.335 22.010 4.217 1.00 90.75 93 LEU A O 1
ATOM 713 N N . GLY A 1 94 ? -4.008 22.711 6.238 1.00 86.62 94 GLY A N 1
ATOM 714 C CA . GLY A 1 94 ? -4.175 24.111 5.839 1.00 86.62 94 GLY A CA 1
ATOM 715 C C . GLY A 1 94 ? -2.867 24.819 5.462 1.00 86.62 94 GLY A C 1
ATOM 716 O O . GLY A 1 94 ? -2.913 25.865 4.819 1.00 86.62 94 GLY A O 1
ATOM 717 N N . GLU A 1 95 ? -1.713 24.268 5.850 1.00 87.56 95 GLU A N 1
ATOM 718 C CA . GLU A 1 95 ? -0.394 24.842 5.557 1.00 87.56 95 GLU A CA 1
ATOM 719 C C . GLU A 1 95 ? 0.328 24.124 4.414 1.00 87.56 95 GLU A C 1
ATOM 721 O O . GLU A 1 95 ? 0.985 24.772 3.601 1.00 87.56 95 GLU A O 1
ATOM 726 N N . THR A 1 96 ? 0.244 22.791 4.368 1.00 83.75 96 THR A N 1
ATOM 727 C CA . THR A 1 96 ? 1.064 21.972 3.456 1.00 83.75 96 THR A CA 1
ATOM 728 C C . THR A 1 96 ? 0.258 21.095 2.507 1.00 83.75 96 THR A C 1
ATOM 730 O O . THR A 1 96 ? 0.853 20.484 1.625 1.00 83.75 96 THR A O 1
ATOM 733 N N . GLU A 1 97 ? -1.060 20.981 2.713 1.00 88.00 97 GLU A N 1
ATOM 734 C CA . GLU A 1 97 ? -1.959 20.003 2.070 1.00 88.00 97 GLU A CA 1
ATOM 735 C C . GLU A 1 97 ? -1.550 18.525 2.268 1.00 88.00 97 GLU A C 1
ATOM 737 O O . GLU A 1 97 ? -2.275 17.616 1.858 1.00 88.00 97 GLU A O 1
ATOM 742 N N . ALA A 1 98 ? -0.432 18.269 2.956 1.00 90.19 98 ALA A N 1
ATOM 743 C CA . ALA A 1 98 ? 0.227 16.981 3.075 1.00 90.19 98 ALA A CA 1
ATOM 744 C C . ALA A 1 98 ? 0.274 16.476 4.525 1.00 90.19 98 ALA A C 1
ATOM 746 O O . ALA A 1 98 ? 0.378 17.236 5.490 1.00 90.19 98 ALA A O 1
ATOM 747 N N . ILE A 1 99 ? 0.264 15.154 4.681 1.00 92.44 99 ILE A N 1
ATOM 748 C CA . ILE A 1 99 ? 0.479 14.469 5.955 1.00 92.44 99 ILE A CA 1
ATOM 749 C C . ILE A 1 99 ? 1.981 14.249 6.123 1.00 92.44 99 ILE A C 1
ATOM 751 O O . ILE A 1 99 ? 2.568 13.308 5.583 1.00 92.44 99 ILE A O 1
ATOM 755 N N . THR A 1 100 ? 2.619 15.132 6.884 1.00 91.12 100 THR A N 1
ATOM 756 C CA . THR A 1 100 ? 4.066 15.080 7.114 1.00 91.12 100 THR A CA 1
ATOM 757 C C . THR A 1 100 ? 4.473 13.931 8.044 1.00 91.12 100 THR A C 1
ATOM 759 O O . THR A 1 100 ? 3.692 13.452 8.870 1.00 91.12 100 THR A O 1
ATOM 762 N N . ASP A 1 101 ? 5.734 13.497 7.937 1.00 90.12 101 ASP A N 1
ATOM 763 C CA . ASP A 1 101 ? 6.273 12.331 8.661 1.00 90.12 101 ASP A CA 1
ATOM 764 C C . ASP A 1 101 ? 6.113 12.407 10.184 1.00 90.12 101 ASP A C 1
ATOM 766 O O . ASP A 1 101 ? 5.987 11.376 10.845 1.00 90.12 101 ASP A O 1
ATOM 770 N N . GLN A 1 102 ? 6.059 13.616 10.749 1.00 93.31 102 GLN A N 1
ATOM 771 C CA . GLN A 1 102 ? 5.859 13.829 12.185 1.00 93.31 102 GLN A CA 1
ATOM 772 C C . GLN A 1 102 ? 4.534 13.248 12.707 1.00 93.31 102 GLN A C 1
ATOM 774 O O . GLN A 1 102 ? 4.432 12.958 13.895 1.00 93.31 102 GLN A O 1
ATOM 779 N N . PHE A 1 103 ? 3.541 13.048 11.832 1.00 95.44 103 PHE A N 1
ATOM 780 C CA . PHE A 1 103 ? 2.237 12.487 12.187 1.00 95.44 103 PHE A CA 1
ATOM 781 C C . PHE A 1 103 ? 2.135 10.971 11.938 1.00 95.44 103 PHE A C 1
ATOM 783 O O . PHE A 1 103 ? 1.147 10.350 12.332 1.00 95.44 103 PHE A O 1
ATOM 790 N N . LYS A 1 104 ? 3.142 10.342 11.316 1.00 95.00 104 LYS A N 1
ATOM 791 C CA . LYS A 1 104 ? 3.121 8.928 10.883 1.00 95.00 104 LYS A CA 1
ATOM 792 C C . LYS A 1 104 ? 3.698 7.956 11.929 1.00 95.00 104 LYS A C 1
ATOM 794 O O . LYS A 1 104 ? 4.310 6.946 11.575 1.00 95.00 104 LYS A O 1
ATOM 799 N N . GLY A 1 105 ? 3.520 8.265 13.216 1.00 96.00 105 GLY A N 1
ATOM 800 C CA . GLY A 1 105 ? 3.926 7.405 14.334 1.00 96.00 105 GLY A CA 1
ATOM 801 C C . GLY A 1 105 ? 3.067 6.141 14.460 1.00 96.00 105 GLY A C 1
ATOM 802 O O . GLY A 1 105 ? 1.893 6.152 14.092 1.00 96.00 105 GLY A O 1
ATOM 803 N N . ASN A 1 106 ? 3.655 5.061 14.987 1.00 97.31 106 ASN A N 1
ATOM 804 C CA . ASN A 1 106 ? 2.948 3.804 15.250 1.00 97.31 106 ASN A CA 1
ATOM 805 C C . ASN A 1 106 ? 2.229 3.841 16.604 1.00 97.31 106 ASN A C 1
ATOM 807 O O . ASN A 1 106 ? 2.771 4.346 17.588 1.00 97.31 106 ASN A O 1
ATOM 811 N N . TYR A 1 107 ? 1.042 3.245 16.648 1.00 98.25 107 TYR A N 1
ATOM 812 C CA . TYR A 1 107 ? 0.214 3.084 17.833 1.00 98.25 107 TYR A CA 1
ATOM 813 C C . TYR A 1 107 ? -0.154 1.614 18.010 1.00 98.25 107 TYR A C 1
ATOM 815 O O . TYR A 1 107 ? -0.631 0.976 17.070 1.00 98.25 107 TYR A O 1
ATOM 823 N N . GLY A 1 108 ? 0.010 1.110 19.233 1.00 98.44 108 GLY A N 1
ATOM 824 C CA . GLY A 1 108 ? -0.491 -0.204 19.614 1.00 98.44 108 GLY A CA 1
ATOM 825 C C . GLY A 1 108 ? -2.016 -0.245 19.583 1.00 98.44 108 GLY A C 1
ATOM 826 O O . GLY A 1 108 ? -2.696 0.718 19.956 1.00 98.44 108 GLY A O 1
ATOM 827 N N . THR A 1 109 ? -2.556 -1.359 19.107 1.00 98.12 109 THR A N 1
ATOM 828 C CA . THR A 1 109 ? -3.994 -1.578 19.016 1.00 98.12 109 THR A CA 1
ATOM 829 C C . THR A 1 109 ? -4.344 -3.051 19.202 1.00 98.12 109 THR A C 1
ATOM 831 O O . THR A 1 109 ? -3.511 -3.948 19.053 1.00 98.12 109 THR A O 1
ATOM 834 N N . THR A 1 110 ? -5.611 -3.293 19.518 1.00 98.06 110 THR A N 1
ATOM 835 C CA . THR A 1 110 ? -6.249 -4.604 19.420 1.00 98.06 110 THR A CA 1
ATOM 836 C C . THR A 1 110 ? -7.206 -4.591 18.232 1.00 98.06 110 THR A C 1
ATOM 838 O O . THR A 1 110 ? -8.044 -3.692 18.141 1.00 98.06 110 THR A O 1
ATOM 841 N N . ILE A 1 111 ? -7.101 -5.582 17.344 1.00 97.38 111 ILE A N 1
ATOM 842 C CA . ILE A 1 111 ? -7.999 -5.755 16.198 1.00 97.38 111 ILE A CA 1
ATOM 843 C C . ILE A 1 111 ? -8.805 -7.035 16.385 1.00 97.38 111 ILE A C 1
ATOM 845 O O . ILE A 1 111 ? -8.235 -8.119 16.471 1.00 97.38 111 ILE A O 1
ATOM 849 N N . ALA A 1 112 ? -10.130 -6.919 16.410 1.00 96.31 112 ALA A N 1
ATOM 850 C CA . ALA A 1 112 ? -11.035 -8.057 16.375 1.00 96.31 112 ALA A CA 1
ATOM 851 C C . ALA A 1 112 ? -11.676 -8.194 14.986 1.00 96.31 112 ALA A C 1
ATOM 853 O O . ALA A 1 112 ? -12.414 -7.322 14.533 1.00 96.31 112 ALA A O 1
ATOM 854 N N . SER A 1 113 ? -11.406 -9.309 14.316 1.00 94.62 113 SER A N 1
ATOM 855 C CA . SER A 1 113 ? -11.932 -9.651 12.994 1.00 94.62 113 SER A CA 1
ATOM 856 C C . SER A 1 113 ? -13.147 -10.558 13.139 1.00 94.62 113 SER A C 1
ATOM 858 O O . SER A 1 113 ? -13.045 -11.609 13.767 1.00 94.62 113 SER A O 1
ATOM 860 N N . THR A 1 114 ? -14.287 -10.169 12.568 1.00 94.06 114 THR A N 1
ATOM 861 C CA . THR A 1 114 ? -15.524 -10.968 12.570 1.00 94.06 114 THR A CA 1
ATOM 862 C C . THR A 1 114 ? -15.802 -11.492 11.16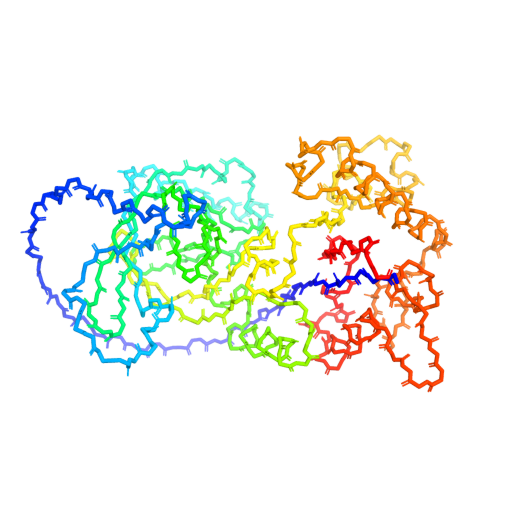6 1.00 94.06 114 THR A C 1
ATOM 864 O O . THR A 1 114 ? -15.800 -10.721 10.206 1.00 94.06 114 THR A O 1
ATOM 867 N N . TYR A 1 115 ? -16.046 -12.794 11.045 1.00 91.44 115 TYR A N 1
ATOM 868 C CA . TYR A 1 115 ? -16.290 -13.494 9.784 1.00 91.44 115 TYR A CA 1
ATOM 869 C C . TYR A 1 115 ? -17.785 -13.753 9.571 1.00 91.44 115 TYR A C 1
ATOM 871 O O . TYR A 1 115 ? -18.579 -13.709 10.510 1.00 91.44 115 TYR A O 1
ATOM 879 N N . ALA A 1 116 ? -18.181 -14.018 8.322 1.00 88.81 116 ALA A N 1
ATOM 880 C CA . ALA A 1 116 ? -19.589 -14.236 7.971 1.00 88.81 116 ALA A CA 1
ATOM 881 C C . ALA A 1 116 ? -20.209 -15.464 8.669 1.00 88.81 116 ALA A C 1
ATOM 883 O O . ALA A 1 116 ? -21.418 -15.504 8.877 1.00 88.81 116 ALA A O 1
ATOM 884 N N . ASP A 1 117 ? -19.380 -16.439 9.051 1.00 84.94 117 ASP A N 1
ATOM 885 C CA . ASP A 1 117 ? -19.764 -17.641 9.806 1.00 84.94 117 ASP A CA 1
ATOM 886 C C . ASP A 1 117 ? -19.899 -17.395 11.324 1.00 84.94 117 ASP A C 1
ATOM 888 O O . ASP A 1 117 ? -20.209 -18.314 12.080 1.00 84.94 117 ASP A O 1
ATOM 892 N N . GLY A 1 118 ? -19.670 -16.161 11.782 1.00 84.62 118 GLY A N 1
ATOM 893 C CA . GLY A 1 118 ? -19.730 -15.776 13.188 1.00 84.62 118 GLY A CA 1
ATOM 894 C C . GLY A 1 118 ? -18.431 -15.983 13.969 1.00 84.62 118 GLY A C 1
ATOM 895 O O . GLY A 1 118 ? -18.375 -15.565 15.127 1.00 84.62 118 GLY A O 1
ATOM 896 N N . ARG A 1 119 ? -17.368 -16.559 13.379 1.00 87.38 119 ARG A N 1
ATOM 897 C CA . ARG A 1 119 ? -16.055 -16.606 14.046 1.00 87.38 119 ARG A CA 1
ATOM 898 C C . ARG A 1 119 ? -15.548 -15.198 14.318 1.00 87.38 119 ARG A C 1
ATOM 900 O O . ARG A 1 119 ? -15.663 -14.300 13.479 1.00 87.38 119 ARG A O 1
ATOM 907 N N . ARG A 1 120 ? -14.929 -15.032 15.485 1.00 89.94 120 ARG A N 1
ATOM 908 C CA . ARG A 1 120 ? -14.308 -13.781 15.909 1.00 89.94 120 ARG A CA 1
ATOM 909 C C . ARG A 1 120 ? -12.896 -14.035 16.411 1.00 89.94 120 ARG A C 1
ATOM 911 O O . ARG A 1 120 ? -12.683 -14.867 17.284 1.00 89.94 120 ARG A O 1
ATOM 918 N N . CYS A 1 121 ? -11.952 -13.286 15.861 1.00 89.56 121 CYS A N 1
ATOM 919 C CA . CYS A 1 121 ? -10.523 -13.484 16.059 1.00 89.56 121 CYS A CA 1
ATOM 920 C C . CYS A 1 121 ? -9.904 -12.184 16.541 1.00 89.56 121 CYS A C 1
ATOM 922 O O . CYS A 1 121 ? -10.074 -11.166 15.877 1.00 89.56 121 CYS A O 1
ATOM 924 N N . THR A 1 122 ? -9.181 -12.211 17.654 1.00 92.88 122 THR A N 1
ATOM 925 C CA . THR A 1 122 ? -8.558 -11.010 18.217 1.00 92.88 122 THR A CA 1
ATOM 926 C C . THR A 1 122 ? -7.047 -11.093 18.082 1.00 92.88 122 THR A C 1
ATOM 928 O O . THR A 1 122 ? -6.456 -12.099 18.465 1.00 92.88 122 THR A O 1
ATOM 931 N N . ASP A 1 123 ? -6.434 -10.029 17.569 1.00 92.75 123 ASP A N 1
ATOM 932 C CA . ASP A 1 123 ? -4.985 -9.884 17.460 1.00 92.75 123 ASP A CA 1
ATOM 933 C C . ASP A 1 123 ? -4.493 -8.579 18.081 1.00 92.75 123 ASP A C 1
ATOM 935 O O . ASP A 1 123 ? -5.222 -7.585 18.171 1.00 92.75 123 ASP A O 1
ATOM 939 N N . ARG A 1 124 ? -3.216 -8.574 18.450 1.00 95.69 124 ARG A N 1
ATOM 940 C CA . ARG A 1 124 ? -2.461 -7.347 18.670 1.00 95.69 124 ARG A CA 1
ATOM 941 C C . ARG A 1 124 ? -1.935 -6.838 17.335 1.00 95.69 124 ARG A C 1
ATOM 943 O O . ARG A 1 124 ? -1.601 -7.613 16.444 1.00 95.69 124 ARG A O 1
ATOM 950 N N . ALA A 1 125 ? -1.891 -5.523 17.185 1.00 97.62 125 ALA A N 1
ATOM 951 C CA . ALA A 1 125 ? -1.424 -4.892 15.964 1.00 97.62 125 ALA A CA 1
ATOM 952 C C . ALA A 1 125 ? -0.814 -3.516 16.238 1.00 97.62 125 ALA A C 1
ATOM 954 O O . ALA A 1 125 ? -0.997 -2.919 17.302 1.00 97.62 125 ALA A O 1
ATOM 955 N N . GLN A 1 126 ? -0.119 -3.002 15.232 1.00 98.44 126 GLN A N 1
ATOM 956 C CA . GLN A 1 126 ? 0.346 -1.627 15.148 1.00 98.44 126 GLN A CA 1
ATOM 957 C C . GLN A 1 126 ? -0.377 -0.926 14.002 1.00 98.44 126 GLN A C 1
ATOM 959 O O . GLN A 1 126 ? -0.519 -1.486 12.911 1.00 98.44 126 GLN A O 1
ATOM 964 N N . ILE A 1 127 ? -0.808 0.311 14.238 1.00 98.38 127 ILE A N 1
ATOM 965 C CA . ILE A 1 127 ? -1.378 1.173 13.202 1.00 98.38 127 ILE A CA 1
ATOM 966 C C . ILE A 1 127 ? -0.644 2.502 13.127 1.00 98.38 127 ILE A C 1
ATOM 968 O O . ILE A 1 127 ? -0.120 2.997 14.123 1.00 98.38 127 ILE A O 1
ATOM 972 N N . ARG A 1 128 ? -0.662 3.122 11.952 1.00 98.00 128 ARG A N 1
ATOM 973 C CA . ARG A 1 128 ? -0.233 4.510 11.749 1.00 98.00 128 ARG A CA 1
ATOM 974 C C . ARG A 1 128 ? -1.100 5.190 10.697 1.00 98.00 128 ARG A C 1
ATOM 976 O O . ARG A 1 128 ? -1.750 4.512 9.898 1.00 98.00 128 ARG A O 1
ATOM 983 N N . LEU A 1 129 ? -1.066 6.523 10.664 1.00 97.56 129 LEU A N 1
ATOM 984 C CA . LEU A 1 129 ? -1.661 7.284 9.565 1.00 97.56 129 LEU A CA 1
ATOM 985 C C . LEU A 1 129 ? -1.002 6.885 8.236 1.00 97.56 129 LEU A C 1
ATOM 987 O O . LEU A 1 129 ? 0.226 6.844 8.124 1.00 97.56 129 LEU A O 1
ATOM 991 N N . GLN A 1 130 ? -1.831 6.586 7.240 1.00 96.12 130 GLN A N 1
ATOM 992 C CA . GLN A 1 130 ? -1.414 6.245 5.883 1.00 96.12 130 GLN A CA 1
ATOM 993 C C . GLN A 1 130 ? -1.644 7.429 4.948 1.00 96.12 130 GLN A C 1
ATOM 995 O O . GLN A 1 130 ? -2.627 8.145 5.094 1.00 96.12 130 GLN A O 1
ATOM 1000 N N . GLY A 1 131 ? -0.775 7.560 3.944 1.00 91.12 131 GLY A N 1
ATOM 1001 C CA . GLY A 1 131 ? -0.933 8.537 2.872 1.00 91.12 131 GLY A CA 1
ATOM 1002 C C . GLY A 1 131 ? 0.011 9.721 2.967 1.00 91.12 131 GLY A C 1
ATOM 1003 O O . GLY A 1 131 ? 0.641 9.939 4.000 1.00 91.12 131 GLY A O 1
ATOM 1004 N N . ASP A 1 132 ? 0.115 10.464 1.870 1.00 87.94 132 ASP A N 1
ATOM 1005 C CA . ASP A 1 132 ? 0.957 11.661 1.784 1.00 87.94 132 ASP A CA 1
ATOM 1006 C C . ASP A 1 132 ? 0.133 12.942 1.716 1.00 87.94 132 ASP A C 1
ATOM 1008 O O . ASP A 1 132 ? 0.601 13.975 2.180 1.00 87.94 132 ASP A O 1
ATOM 1012 N N . TRP A 1 133 ? -1.102 12.871 1.218 1.00 92.12 133 TRP A N 1
ATOM 1013 C CA . TRP A 1 133 ? -1.980 14.018 1.023 1.00 92.12 133 TRP A CA 1
ATOM 1014 C C . TRP A 1 133 ? -3.187 13.990 1.960 1.00 92.12 133 TRP A C 1
ATOM 1016 O O . TRP A 1 133 ? -3.497 12.985 2.605 1.00 92.12 133 TRP A O 1
ATOM 1026 N N . GLY A 1 134 ? -3.850 15.140 2.062 1.00 93.31 134 GLY A N 1
ATOM 1027 C CA . GLY A 1 134 ? -5.010 15.334 2.924 1.00 93.31 134 GLY A CA 1
ATOM 1028 C C . GLY A 1 134 ? -6.238 14.499 2.563 1.00 93.31 134 GLY A C 1
ATOM 1029 O O . GLY A 1 134 ? -7.117 14.366 3.404 1.00 93.31 134 GLY A O 1
ATOM 1030 N N . ASP A 1 135 ? -6.295 13.894 1.374 1.00 92.94 135 ASP A N 1
ATOM 1031 C CA . ASP A 1 135 ? -7.368 12.976 0.961 1.00 92.94 135 ASP A CA 1
ATOM 1032 C C . ASP A 1 135 ? -7.488 11.760 1.891 1.00 92.94 135 ASP A C 1
ATOM 1034 O O . ASP 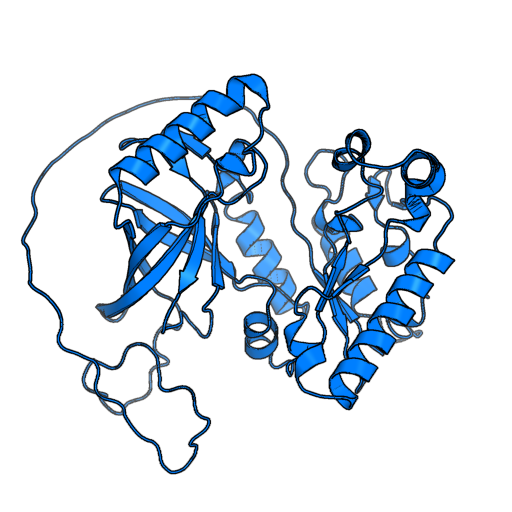A 1 135 ? -8.566 11.189 2.051 1.00 92.94 135 ASP A O 1
ATOM 1038 N N . HIS A 1 136 ? -6.396 11.398 2.565 1.00 96.69 136 HIS A N 1
ATOM 1039 C CA . HIS A 1 136 ? -6.374 10.334 3.557 1.00 96.69 136 HIS A CA 1
ATOM 1040 C C . HIS A 1 136 ? -6.951 10.718 4.924 1.00 96.69 136 HIS A C 1
ATOM 1042 O O . HIS A 1 136 ? -7.013 9.847 5.795 1.00 96.69 136 HIS A O 1
ATOM 1048 N N . LEU A 1 137 ? -7.380 11.966 5.125 1.00 96.44 137 LEU A N 1
ATOM 1049 C CA . LEU A 1 137 ? -8.016 12.450 6.347 1.00 96.44 137 LEU A CA 1
ATOM 1050 C C . LEU A 1 137 ? -9.352 13.117 6.018 1.00 96.44 137 LEU A C 1
ATOM 1052 O O . LEU A 1 137 ? -9.443 13.962 5.132 1.00 96.44 137 LEU A O 1
ATOM 1056 N N . ARG A 1 138 ? -10.388 12.832 6.804 1.00 94.44 138 ARG A N 1
ATOM 1057 C CA . ARG A 1 138 ? -11.646 13.582 6.728 1.00 94.44 138 ARG A CA 1
ATOM 1058 C C . ARG A 1 138 ? -12.277 13.792 8.089 1.00 94.44 138 ARG A C 1
ATOM 1060 O O . ARG A 1 138 ? -12.065 13.022 9.023 1.00 94.44 138 ARG A O 1
ATOM 1067 N N . SER A 1 139 ? -13.122 14.812 8.184 1.00 92.75 139 SER A N 1
ATOM 1068 C CA . SER A 1 139 ? -14.024 14.949 9.324 1.00 92.75 139 SER A CA 1
ATOM 1069 C C . SER A 1 139 ? -15.123 13.890 9.236 1.00 92.75 139 SER A C 1
ATOM 1071 O O . SER A 1 139 ? -15.876 13.855 8.265 1.00 92.75 139 SER A O 1
ATOM 1073 N N . GLY A 1 140 ? -15.235 13.068 10.271 1.00 87.75 140 GLY A N 1
ATOM 1074 C CA . GLY A 1 140 ? -16.316 12.115 10.484 1.00 87.75 140 GLY A CA 1
ATOM 1075 C C . GLY A 1 140 ? -17.213 12.502 11.667 1.00 87.75 140 GLY A C 1
ATOM 1076 O O . GLY A 1 140 ? -16.938 13.475 12.376 1.00 87.75 140 GLY A O 1
ATOM 1077 N N . PRO A 1 141 ? -18.290 11.740 11.925 1.00 84.06 141 PRO A N 1
ATOM 1078 C CA . PRO A 1 141 ? -19.241 12.020 13.006 1.00 84.06 141 PRO A CA 1
ATOM 1079 C C . PRO A 1 141 ? -18.632 11.948 14.414 1.00 84.06 141 PRO A C 1
ATOM 1081 O O . PRO A 1 141 ? -19.136 12.577 15.341 1.00 84.06 141 PRO A O 1
ATOM 1084 N N . SER A 1 142 ? -17.555 11.176 14.581 1.00 86.19 142 SER A N 1
ATOM 1085 C CA . SER A 1 142 ? -16.916 10.901 15.876 1.00 86.19 142 SER A CA 1
ATOM 1086 C C . SER A 1 142 ? -15.483 11.440 15.976 1.00 86.19 142 SER A C 1
ATOM 1088 O O . SER A 1 142 ? -14.744 11.050 16.876 1.00 86.19 142 SER A O 1
ATOM 1090 N N . GLY A 1 143 ? -15.078 12.333 15.068 1.00 90.56 143 GLY A N 1
ATOM 1091 C CA . GLY A 1 143 ? -13.727 12.898 15.020 1.00 90.56 143 GLY A CA 1
ATOM 1092 C C . GLY A 1 143 ? -13.112 12.813 13.627 1.00 90.56 143 GLY A C 1
ATOM 1093 O O . GLY A 1 143 ? -13.828 12.801 12.633 1.00 90.56 143 GLY A O 1
ATOM 1094 N N . ILE A 1 144 ? -11.782 12.776 13.550 1.00 95.50 144 ILE A N 1
ATOM 1095 C CA . ILE A 1 144 ? -11.073 12.615 12.276 1.00 95.50 144 ILE A CA 1
ATOM 1096 C C . ILE A 1 144 ? -11.015 11.133 11.908 1.00 95.50 144 ILE A C 1
ATOM 1098 O O . ILE A 1 144 ? -10.488 10.318 12.665 1.00 95.50 144 ILE A O 1
ATOM 1102 N N . GLU A 1 145 ? -11.539 10.802 10.733 1.00 96.12 145 GLU A N 1
ATOM 1103 C CA . GLU A 1 145 ? -11.355 9.506 10.091 1.00 96.12 145 GLU A CA 1
ATOM 1104 C C . GLU A 1 145 ? -10.103 9.567 9.221 1.00 96.12 145 GLU A C 1
ATOM 1106 O O . GLU A 1 145 ? -9.856 10.562 8.538 1.00 96.12 145 GLU A O 1
ATOM 1111 N N . ALA A 1 146 ? -9.308 8.503 9.253 1.00 96.81 146 ALA A N 1
ATOM 1112 C CA . ALA A 1 146 ? -8.027 8.455 8.569 1.00 96.81 146 ALA A CA 1
ATOM 1113 C C . ALA A 1 146 ? -7.841 7.132 7.840 1.00 96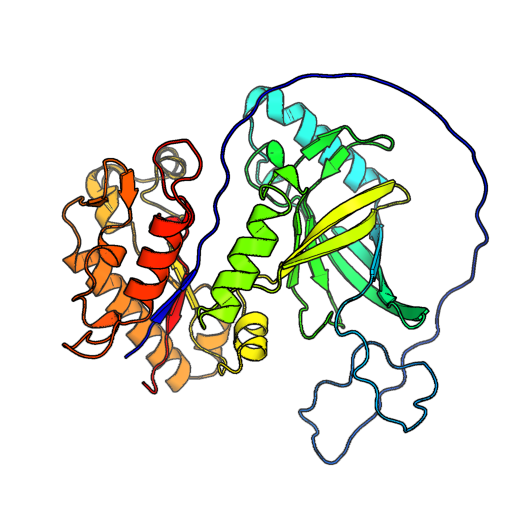.81 146 ALA A C 1
ATOM 1115 O O . ALA A 1 146 ? -8.275 6.093 8.337 1.00 96.81 146 ALA A O 1
ATOM 1116 N N . SER A 1 147 ? -7.138 7.151 6.709 1.00 98.38 147 SER A N 1
ATOM 1117 C CA . SER A 1 147 ? -6.575 5.924 6.148 1.00 98.38 147 SER A CA 1
ATOM 1118 C C . SER A 1 147 ? -5.496 5.370 7.077 1.00 98.38 147 SER A C 1
ATOM 1120 O O . SER A 1 147 ? -4.705 6.130 7.642 1.00 98.38 147 SER A O 1
ATOM 1122 N N . LEU A 1 148 ? -5.436 4.048 7.214 1.00 98.50 148 LEU A N 1
ATOM 1123 C CA . LEU A 1 148 ? -4.554 3.361 8.158 1.00 98.50 148 LEU A CA 1
ATOM 1124 C C . LEU A 1 148 ? -3.580 2.433 7.429 1.00 98.50 148 LEU A C 1
ATOM 1126 O O . LEU A 1 148 ? -3.946 1.758 6.468 1.00 98.50 148 LEU A O 1
ATOM 1130 N N . ASP A 1 149 ? -2.341 2.385 7.905 1.00 98.50 149 ASP A N 1
ATOM 1131 C CA . ASP A 1 149 ? -1.369 1.336 7.585 1.00 98.50 149 ASP A CA 1
ATOM 1132 C C . ASP A 1 149 ? -1.303 0.413 8.799 1.00 98.50 149 ASP A C 1
ATOM 1134 O O . ASP A 1 149 ? -1.030 0.885 9.905 1.00 98.50 149 ASP A O 1
ATOM 1138 N N . VAL A 1 150 ? -1.618 -0.864 8.597 1.00 98.44 150 VAL A N 1
ATOM 1139 C CA . VAL A 1 150 ? -1.858 -1.840 9.659 1.00 98.44 150 VAL A CA 1
ATOM 1140 C C . VAL A 1 150 ? -0.847 -2.977 9.558 1.00 98.44 150 VAL A C 1
ATOM 1142 O O . VAL A 1 150 ? -0.597 -3.520 8.478 1.00 98.44 150 VAL A O 1
ATOM 1145 N N . GLN A 1 151 ? -0.289 -3.354 10.705 1.00 97.62 151 GLN A N 1
ATOM 1146 C CA . GLN A 1 151 ? 0.577 -4.514 10.876 1.00 97.62 151 GLN A CA 1
ATOM 1147 C C . GLN A 1 151 ? 0.060 -5.368 12.035 1.00 97.62 151 GLN A C 1
ATOM 1149 O O . GLN A 1 151 ? 0.074 -4.918 13.178 1.00 97.62 151 GLN A O 1
ATOM 1154 N N . LEU A 1 152 ? -0.367 -6.592 11.742 1.00 95.25 152 LEU A N 1
ATOM 1155 C CA . LEU A 1 152 ? -0.701 -7.604 12.744 1.00 95.25 152 LEU A CA 1
ATOM 1156 C C . LEU A 1 152 ? 0.579 -8.137 13.409 1.00 95.25 152 LEU A C 1
ATOM 1158 O O . LEU A 1 152 ? 1.620 -8.241 12.756 1.00 95.25 152 LEU A O 1
ATOM 1162 N N . GLU A 1 153 ? 0.527 -8.434 14.709 1.00 92.12 153 GLU A N 1
ATOM 1163 C CA . GLU A 1 153 ? 1.699 -8.892 15.469 1.00 92.12 153 GLU A CA 1
ATOM 1164 C C . GLU A 1 153 ? 1.868 -10.414 15.441 1.00 92.12 153 GLU A C 1
ATOM 1166 O O . GLU A 1 153 ? 3.000 -10.892 15.359 1.00 92.12 153 GLU A O 1
ATOM 1171 N N . LEU A 1 154 ? 0.773 -11.176 15.521 1.00 86.06 154 LEU A N 1
ATOM 1172 C CA . LEU A 1 154 ? 0.826 -12.640 15.614 1.00 86.06 154 LEU A CA 1
ATOM 1173 C C . LEU A 1 154 ? 0.048 -13.337 14.500 1.00 86.06 154 LEU A C 1
ATOM 1175 O O . LEU A 1 154 ? 0.420 -14.433 14.082 1.00 86.06 154 LEU A O 1
ATOM 1179 N N . GLY A 1 155 ? -1.044 -12.735 14.049 1.00 87.12 155 GLY A N 1
ATOM 1180 C CA . GLY A 1 155 ? -2.003 -13.346 13.157 1.00 87.12 155 GLY A CA 1
ATOM 1181 C C . GLY A 1 155 ? -1.946 -12.921 11.710 1.00 87.12 155 GLY A C 1
ATOM 1182 O O . GLY A 1 155 ? -1.017 -12.264 11.249 1.00 87.12 155 GLY A O 1
ATOM 1183 N N . HIS A 1 156 ? -2.982 -13.329 10.980 1.00 89.56 156 HIS A N 1
ATOM 1184 C CA . HIS A 1 156 ? -3.174 -12.988 9.580 1.00 89.56 156 HIS A CA 1
ATOM 1185 C C . HIS A 1 156 ? -4.659 -12.960 9.201 1.00 89.56 156 HIS A C 1
ATOM 1187 O O . HIS A 1 156 ? -5.481 -13.695 9.750 1.00 89.56 156 HIS A O 1
ATOM 1193 N N . ILE A 1 157 ? -4.992 -12.186 8.176 1.00 88.75 157 ILE A N 1
ATOM 1194 C CA . ILE A 1 157 ? -6.277 -12.241 7.472 1.00 88.75 157 ILE A CA 1
ATOM 1195 C C . ILE A 1 157 ? -5.986 -12.829 6.095 1.00 88.75 157 ILE A C 1
ATOM 1197 O O . ILE A 1 157 ? -5.248 -12.213 5.344 1.00 88.75 157 ILE A O 1
ATOM 1201 N N . ALA A 1 158 ? -6.479 -14.032 5.783 1.00 84.94 158 ALA A N 1
ATOM 1202 C CA . ALA A 1 158 ? -6.162 -14.712 4.515 1.00 84.94 158 ALA A CA 1
ATOM 1203 C C . ALA A 1 158 ? -4.646 -14.762 4.173 1.00 84.94 158 ALA A C 1
ATOM 1205 O O . ALA A 1 158 ? -4.245 -14.519 3.044 1.00 84.94 158 ALA A O 1
ATOM 1206 N N . GLY A 1 159 ? -3.772 -15.021 5.156 1.00 86.44 159 GLY A N 1
ATOM 1207 C CA . GLY A 1 159 ? -2.311 -15.000 4.959 1.00 86.44 159 GLY A CA 1
ATOM 1208 C C . GLY A 1 159 ? -1.671 -13.601 4.953 1.00 86.44 159 GLY A C 1
ATOM 1209 O O . GLY A 1 159 ? -0.450 -13.488 4.893 1.00 86.44 159 GLY A O 1
ATOM 1210 N N . ILE A 1 160 ? -2.466 -12.536 5.088 1.00 91.12 160 ILE A N 1
ATOM 1211 C CA . ILE A 1 160 ? -2.019 -11.141 5.071 1.00 91.12 160 ILE A CA 1
ATOM 1212 C C . ILE A 1 160 ? -1.790 -10.643 6.499 1.00 91.12 160 ILE A C 1
ATOM 1214 O O . ILE A 1 160 ? -2.717 -10.591 7.310 1.00 91.12 160 ILE A O 1
ATOM 1218 N N . THR A 1 161 ? -0.557 -10.226 6.794 1.00 93.12 161 THR A N 1
ATOM 1219 C CA . THR A 1 161 ? -0.184 -9.618 8.089 1.00 93.12 161 THR A CA 1
ATOM 1220 C C . THR A 1 161 ? -0.009 -8.098 8.000 1.00 93.12 161 THR A C 1
ATOM 1222 O O . THR A 1 161 ? -0.118 -7.390 9.000 1.00 93.12 161 THR A O 1
ATOM 1225 N N . HIS A 1 162 ? 0.199 -7.577 6.786 1.00 96.19 162 HIS A N 1
ATOM 1226 C CA . HIS A 1 162 ? 0.390 -6.160 6.501 1.00 96.19 162 HIS A CA 1
ATOM 1227 C C . HIS A 1 162 ? -0.593 -5.690 5.433 1.00 96.19 162 HIS A C 1
ATOM 1229 O O . HIS A 1 162 ? -0.524 -6.110 4.277 1.00 96.19 162 HIS A O 1
ATOM 1235 N N . PHE A 1 163 ? -1.455 -4.749 5.787 1.00 97.56 163 PHE A N 1
ATOM 1236 C CA . PHE A 1 163 ? -2.466 -4.223 4.878 1.00 97.56 163 PHE A CA 1
ATOM 1237 C C . PHE A 1 163 ? -2.722 -2.746 5.140 1.00 97.56 163 PHE A C 1
ATOM 1239 O O . PHE A 1 163 ? -2.264 -2.164 6.123 1.00 97.56 163 PHE A O 1
ATOM 1246 N N . LYS A 1 164 ? -3.439 -2.118 4.218 1.00 98.44 164 LYS A N 1
ATOM 1247 C CA . LYS A 1 164 ? -3.910 -0.746 4.345 1.00 98.44 164 LYS A CA 1
ATOM 1248 C C . LYS A 1 164 ? -5.425 -0.741 4.423 1.00 98.44 164 LYS A C 1
ATOM 1250 O O . LYS A 1 164 ? -6.086 -1.549 3.777 1.00 98.44 164 LYS A O 1
ATOM 1255 N N . LEU A 1 165 ? -5.954 0.198 5.191 1.00 98.62 165 LEU A N 1
ATOM 1256 C CA . LEU A 1 165 ? -7.368 0.534 5.226 1.00 98.62 165 LEU A CA 1
ATOM 1257 C C . LEU A 1 165 ? -7.506 1.938 4.649 1.00 98.62 165 LEU A C 1
ATOM 1259 O O . LEU A 1 165 ? -7.215 2.926 5.317 1.00 98.62 165 LEU A O 1
ATOM 1263 N N . PHE A 1 166 ? -7.876 2.023 3.378 1.00 98.44 166 PHE A N 1
ATOM 1264 C CA . PHE A 1 166 ? -8.016 3.283 2.657 1.00 98.44 166 PHE A CA 1
ATOM 1265 C C . PHE A 1 166 ? -9.420 3.841 2.792 1.00 98.44 166 PHE A C 1
ATOM 1267 O O . PHE A 1 166 ? -10.397 3.106 2.617 1.00 98.44 166 PHE A O 1
ATOM 1274 N N . LEU A 1 167 ? -9.532 5.137 3.085 1.00 97.56 167 LEU A N 1
ATOM 1275 C CA . LEU A 1 167 ? -10.807 5.820 2.901 1.00 97.56 167 LEU A CA 1
ATOM 1276 C C . LEU A 1 167 ? -11.214 5.654 1.424 1.00 97.56 167 LEU A C 1
ATOM 1278 O O . LEU A 1 167 ? -10.358 5.811 0.554 1.00 97.56 167 LEU A O 1
ATOM 1282 N N . PRO A 1 168 ? -12.469 5.292 1.104 1.00 95.81 168 PRO A N 1
ATOM 1283 C CA . PRO A 1 168 ? -12.844 4.934 -0.263 1.00 95.81 168 PRO A CA 1
ATOM 1284 C C . PRO A 1 168 ? -12.462 5.982 -1.317 1.00 95.81 168 PRO A C 1
ATOM 1286 O O . PRO A 1 168 ? -12.032 5.632 -2.414 1.00 95.81 168 PRO A O 1
ATOM 1289 N N . GLU A 1 169 ? -12.576 7.262 -0.977 1.00 91.62 169 GLU A N 1
ATOM 1290 C CA . GLU A 1 169 ? -12.211 8.393 -1.826 1.00 91.62 169 GLU A CA 1
ATOM 1291 C C . GLU A 1 169 ? -10.718 8.445 -2.188 1.00 91.62 169 GLU A C 1
ATOM 1293 O O . GLU A 1 169 ? -10.399 8.875 -3.291 1.00 91.62 169 GLU A O 1
ATOM 1298 N N . THR A 1 170 ? -9.812 7.916 -1.355 1.00 92.00 170 THR A N 1
ATOM 1299 C CA . THR A 1 170 ? -8.360 7.902 -1.640 1.00 92.00 170 THR A CA 1
ATOM 1300 C C . THR A 1 170 ? -7.983 6.867 -2.696 1.00 92.00 170 THR A C 1
ATOM 1302 O O . THR A 1 170 ? -6.809 6.663 -2.994 1.00 92.00 170 THR A O 1
ATOM 1305 N N . ARG A 1 171 ? -8.952 6.086 -3.176 1.00 89.19 171 ARG A N 1
ATOM 1306 C CA . ARG A 1 171 ? -8.769 5.019 -4.166 1.00 89.19 171 ARG A CA 1
ATOM 1307 C C . ARG A 1 171 ? -9.947 4.953 -5.142 1.00 89.19 171 ARG A C 1
ATOM 1309 O O . ARG A 1 171 ? -10.159 3.940 -5.787 1.00 89.19 171 ARG A O 1
ATOM 1316 N N . ASN A 1 172 ? -10.768 5.996 -5.253 1.00 88.75 172 ASN A N 1
ATOM 1317 C CA . ASN A 1 172 ? -11.929 5.991 -6.156 1.00 88.75 172 ASN A CA 1
ATOM 1318 C C . ASN A 1 172 ? -12.920 4.822 -5.932 1.00 88.75 172 ASN A C 1
ATOM 1320 O O . ASN A 1 172 ? -13.592 4.367 -6.863 1.00 88.75 172 ASN A O 1
ATOM 1324 N N . GLY A 1 173 ? -13.043 4.331 -4.697 1.00 93.00 173 GLY A N 1
ATOM 1325 C CA . GLY A 1 173 ? -14.087 3.389 -4.303 1.00 93.00 173 GLY A CA 1
ATOM 1326 C C . GLY A 1 173 ? -14.072 2.082 -5.102 1.00 93.00 173 GLY A C 1
ATOM 1327 O O . GLY A 1 173 ? -13.115 1.311 -5.075 1.00 93.00 173 GLY A O 1
ATOM 1328 N N . ASN A 1 174 ? -15.174 1.838 -5.818 1.00 94.50 174 ASN A N 1
ATOM 1329 C CA . ASN A 1 174 ? -15.376 0.643 -6.641 1.00 94.50 174 ASN A CA 1
ATOM 1330 C C . ASN A 1 174 ? -14.326 0.485 -7.748 1.00 94.50 174 ASN A C 1
ATOM 1332 O O . ASN A 1 174 ? -14.059 -0.644 -8.151 1.00 94.50 174 ASN A O 1
ATOM 1336 N N . ASN A 1 175 ? -13.757 1.587 -8.250 1.00 90.88 175 ASN A N 1
ATOM 1337 C CA . ASN A 1 175 ? -12.816 1.532 -9.366 1.00 90.88 175 ASN A CA 1
ATOM 1338 C C . ASN A 1 175 ? -11.537 0.790 -8.973 1.00 90.88 175 ASN A C 1
ATOM 1340 O O . ASN A 1 175 ? -11.092 -0.063 -9.733 1.00 90.88 175 ASN A O 1
ATOM 1344 N N . GLU A 1 176 ? -10.994 1.036 -7.776 1.00 92.06 176 GLU A N 1
ATOM 1345 C CA . GLU A 1 176 ? -9.816 0.304 -7.296 1.00 92.06 176 GLU A CA 1
ATOM 1346 C C . GLU A 1 176 ? -10.103 -1.189 -7.168 1.00 92.06 176 GLU A C 1
ATOM 1348 O O . GLU A 1 176 ? -9.322 -2.008 -7.647 1.00 92.06 176 GLU A O 1
ATOM 1353 N N . ILE A 1 177 ? -11.241 -1.557 -6.572 1.00 94.50 177 ILE A N 1
ATOM 1354 C CA . ILE A 1 177 ? -11.628 -2.965 -6.412 1.00 94.50 177 ILE A CA 1
ATOM 1355 C C . ILE A 1 177 ? -11.782 -3.627 -7.783 1.00 94.50 177 ILE A C 1
ATOM 1357 O O . ILE A 1 177 ? -11.257 -4.715 -8.003 1.00 94.50 177 ILE A O 1
ATOM 1361 N N . PHE A 1 178 ? -12.454 -2.970 -8.730 1.00 94.44 178 PHE A N 1
ATOM 1362 C CA . PHE A 1 178 ? -12.627 -3.496 -10.081 1.00 94.44 178 PHE A CA 1
ATOM 1363 C C . PHE A 1 178 ? -11.290 -3.673 -10.806 1.00 94.44 178 PHE A C 1
ATOM 1365 O O . PHE A 1 178 ? -11.041 -4.740 -11.359 1.00 94.44 178 PHE A O 1
ATOM 1372 N N . VAL A 1 179 ? -10.421 -2.659 -10.791 1.00 91.44 179 VAL A N 1
ATOM 1373 C CA . VAL A 1 179 ? -9.137 -2.685 -11.506 1.00 91.44 179 VAL A CA 1
ATOM 1374 C C . VAL A 1 179 ? -8.189 -3.729 -10.922 1.00 91.44 179 VAL A C 1
ATOM 1376 O O . VAL A 1 179 ? -7.579 -4.483 -11.676 1.00 91.44 179 VAL A O 1
ATOM 1379 N N . THR A 1 180 ? -8.084 -3.811 -9.595 1.00 92.31 180 THR A N 1
ATOM 1380 C CA . THR A 1 180 ? -7.241 -4.815 -8.922 1.00 92.31 180 THR A CA 1
ATOM 1381 C C . THR A 1 180 ? -7.762 -6.233 -9.148 1.00 92.31 180 THR A C 1
ATOM 1383 O O . THR A 1 180 ? -6.973 -7.126 -9.457 1.00 92.31 180 THR A O 1
ATOM 1386 N N . THR A 1 181 ? -9.085 -6.430 -9.108 1.00 93.88 181 THR A N 1
ATOM 1387 C CA . THR A 1 181 ? -9.715 -7.714 -9.453 1.00 93.88 181 THR A CA 1
ATOM 1388 C C . THR A 1 181 ? -9.441 -8.079 -10.910 1.00 93.88 181 THR A C 1
ATOM 1390 O O . THR A 1 181 ? -8.963 -9.172 -11.187 1.00 93.88 181 THR A O 1
ATOM 1393 N N . LEU A 1 182 ? -9.667 -7.156 -11.852 1.00 94.44 182 LEU A N 1
ATOM 1394 C CA . LEU A 1 182 ? -9.425 -7.388 -13.276 1.00 94.44 182 LEU A CA 1
ATOM 1395 C C . LEU A 1 182 ? -7.960 -7.737 -13.554 1.00 94.44 182 LEU A C 1
ATOM 1397 O O . LEU A 1 182 ? -7.699 -8.664 -14.313 1.00 94.44 182 LEU A O 1
ATOM 1401 N N . ALA A 1 183 ? -7.015 -7.019 -12.939 1.00 92.38 183 ALA A N 1
ATOM 1402 C CA . ALA A 1 183 ? -5.589 -7.301 -13.061 1.00 92.38 183 ALA A CA 1
ATOM 1403 C C . ALA A 1 183 ? -5.261 -8.735 -12.611 1.00 92.38 183 ALA A C 1
ATOM 1405 O O . ALA A 1 183 ? -4.592 -9.458 -13.351 1.00 92.38 183 ALA A O 1
ATOM 1406 N N . SER A 1 184 ? -5.795 -9.160 -11.461 1.00 91.50 184 SER A N 1
ATOM 1407 C CA . SER A 1 184 ? -5.652 -10.533 -10.961 1.00 91.50 184 SER A CA 1
ATOM 1408 C C . SER A 1 184 ? -6.236 -11.567 -11.935 1.00 91.50 184 SER A C 1
ATOM 1410 O O . SER A 1 184 ? -5.552 -12.513 -12.325 1.00 91.50 184 SER A O 1
ATOM 1412 N N . GLU A 1 185 ? -7.459 -11.341 -12.430 1.00 92.44 185 GLU A N 1
ATOM 1413 C CA . GLU A 1 185 ? -8.155 -12.244 -13.363 1.00 92.44 185 GLU A CA 1
ATOM 1414 C C . GLU A 1 185 ? -7.421 -12.415 -14.704 1.00 92.44 185 GLU A C 1
ATOM 1416 O O . GLU A 1 185 ? -7.441 -13.492 -15.301 1.00 92.44 185 GLU A O 1
ATOM 1421 N N . VAL A 1 186 ? -6.726 -11.378 -15.187 1.00 91.75 186 VAL A N 1
ATOM 1422 C CA . VAL A 1 186 ? -5.898 -11.471 -16.407 1.00 91.75 186 VAL A CA 1
ATOM 1423 C C . VAL A 1 186 ? -4.471 -11.972 -16.139 1.00 91.75 186 VAL A C 1
ATOM 1425 O O . VAL A 1 186 ? -3.642 -12.001 -17.053 1.00 91.75 186 VAL A O 1
ATOM 1428 N N . GLY A 1 187 ? -4.180 -12.396 -14.906 1.00 88.81 187 GLY A N 1
ATOM 1429 C CA . GLY A 1 187 ? -2.917 -13.011 -14.499 1.00 88.81 187 GLY A CA 1
ATOM 1430 C C . GLY A 1 187 ? -1.795 -12.030 -14.153 1.00 88.81 187 GLY A C 1
ATOM 1431 O O . GLY A 1 187 ? -0.643 -12.455 -14.019 1.00 88.81 187 GLY A O 1
ATOM 1432 N N . LEU A 1 188 ? -2.096 -10.735 -14.009 1.00 90.31 188 LEU A N 1
ATOM 1433 C CA . LEU A 1 188 ? -1.150 -9.761 -13.469 1.00 90.31 188 LEU A CA 1
ATOM 1434 C C . LEU A 1 188 ? -1.117 -9.861 -11.946 1.00 90.31 188 LEU A C 1
ATOM 1436 O O . LEU A 1 188 ? -2.106 -10.176 -11.292 1.00 90.31 188 LEU A O 1
ATOM 1440 N N . LEU A 1 189 ? 0.045 -9.563 -11.372 1.00 90.69 189 LEU A N 1
ATOM 1441 C CA . LEU A 1 189 ? 0.190 -9.523 -9.925 1.00 90.69 189 LEU A CA 1
ATOM 1442 C C . LEU A 1 189 ? -0.611 -8.331 -9.376 1.00 90.69 189 LEU A C 1
ATOM 1444 O O . LEU A 1 189 ? -0.375 -7.202 -9.794 1.00 90.69 189 LEU A O 1
ATOM 1448 N N . ALA A 1 190 ? -1.542 -8.560 -8.455 1.00 91.69 190 ALA A N 1
ATOM 1449 C CA . ALA A 1 190 ? -2.375 -7.505 -7.881 1.00 91.69 190 ALA A CA 1
ATOM 1450 C C . ALA A 1 190 ? -2.652 -7.789 -6.395 1.00 91.69 190 ALA A C 1
ATOM 1452 O O . ALA A 1 190 ? -2.707 -8.957 -6.010 1.00 91.69 190 ALA A O 1
ATOM 1453 N N . PRO A 1 191 ? -2.797 -6.746 -5.556 1.00 93.00 191 PRO A N 1
ATOM 1454 C CA . PRO A 1 191 ? -3.109 -6.924 -4.147 1.00 93.00 191 PRO A CA 1
ATOM 1455 C C . PRO A 1 191 ? -4.571 -7.317 -3.963 1.00 93.00 191 PRO A C 1
ATOM 1457 O O . PRO A 1 191 ? -5.455 -6.744 -4.613 1.00 93.00 191 PRO A O 1
ATOM 1460 N N . GLU A 1 192 ? -4.842 -8.211 -3.012 1.00 92.69 192 GLU A N 1
ATOM 1461 C CA . GLU A 1 192 ? -6.217 -8.433 -2.566 1.00 92.69 192 GLU A CA 1
ATOM 1462 C C . GLU A 1 192 ? -6.818 -7.116 -2.075 1.00 92.69 192 GLU A C 1
ATOM 1464 O O . GLU A 1 192 ? -6.268 -6.449 -1.192 1.00 92.69 192 GLU A O 1
ATOM 1469 N N . THR A 1 193 ? -7.932 -6.720 -2.693 1.00 95.62 193 THR A N 1
ATOM 1470 C CA . THR A 1 193 ? -8.556 -5.423 -2.453 1.00 95.62 193 THR A CA 1
ATOM 1471 C C . THR A 1 193 ? -10.073 -5.558 -2.409 1.00 95.62 193 THR A C 1
ATOM 1473 O O . THR A 1 193 ? -10.690 -6.031 -3.360 1.00 95.62 193 THR A O 1
ATOM 1476 N N . PHE A 1 194 ? -10.694 -5.141 -1.307 1.00 96.19 194 PHE A N 1
ATOM 1477 C CA . PHE A 1 194 ? -12.140 -5.266 -1.105 1.00 96.19 194 PHE A CA 1
ATOM 1478 C C . PHE A 1 194 ? -12.655 -4.246 -0.085 1.00 96.19 194 PHE A C 1
ATOM 1480 O O . PHE A 1 194 ? -11.886 -3.642 0.659 1.00 96.19 194 PHE A O 1
ATOM 1487 N N . PHE A 1 195 ? -13.972 -4.033 -0.035 1.00 97.88 195 PHE A N 1
ATOM 1488 C CA . PHE A 1 195 ? -14.567 -3.212 1.021 1.00 97.88 195 PHE A CA 1
ATOM 1489 C C . PHE A 1 195 ? -14.686 -3.979 2.325 1.00 97.88 195 PHE A C 1
ATOM 1491 O O . PHE A 1 195 ? -15.141 -5.118 2.331 1.00 97.88 195 PHE A O 1
ATOM 1498 N N . ILE A 1 196 ? -14.411 -3.293 3.427 1.00 97.81 196 ILE A N 1
ATOM 1499 C CA . ILE A 1 196 ? -14.653 -3.812 4.763 1.00 97.81 196 ILE A CA 1
ATOM 1500 C C . ILE A 1 196 ? -15.287 -2.744 5.648 1.00 97.81 196 ILE A C 1
ATOM 1502 O O . ILE A 1 196 ? -14.864 -1.583 5.664 1.00 97.81 196 ILE A O 1
ATOM 1506 N N . ASP A 1 197 ? -16.323 -3.141 6.380 1.00 98.19 197 ASP A N 1
ATOM 1507 C CA . ASP A 1 197 ? -16.902 -2.300 7.417 1.00 98.19 197 ASP A CA 1
ATOM 1508 C C . ASP A 1 197 ? -16.033 -2.391 8.666 1.00 98.19 197 ASP A C 1
ATOM 1510 O O . ASP A 1 197 ? -15.617 -3.476 9.074 1.00 98.19 197 ASP A O 1
ATOM 1514 N N . THR A 1 198 ? -15.769 -1.257 9.304 1.00 98.19 198 THR A N 1
ATOM 1515 C CA . THR A 1 198 ? -14.933 -1.227 10.502 1.00 98.19 198 THR A CA 1
ATOM 1516 C C . THR A 1 198 ? -15.514 -0.345 11.592 1.00 98.19 198 THR A C 1
ATOM 1518 O O . THR A 1 198 ? -16.331 0.541 11.333 1.00 98.19 198 THR A O 1
ATOM 1521 N N . THR A 1 199 ? -15.072 -0.594 12.819 1.00 97.81 199 THR A N 1
ATOM 1522 C CA . THR A 1 199 ? -15.316 0.260 13.976 1.00 97.81 199 THR A CA 1
ATOM 1523 C C . THR A 1 199 ? -13.971 0.658 14.571 1.00 97.81 199 THR A C 1
ATOM 1525 O O . THR A 1 199 ? -13.296 -0.186 15.149 1.00 97.81 199 THR A O 1
ATOM 1528 N N . VAL A 1 200 ? -13.568 1.922 14.449 1.00 97.00 200 VAL A N 1
ATOM 1529 C CA . VAL A 1 200 ? -12.302 2.440 14.994 1.00 97.00 200 VAL A CA 1
ATOM 1530 C C . VAL A 1 200 ? -12.601 3.287 16.225 1.00 97.00 200 VAL A C 1
ATOM 1532 O O . VAL A 1 200 ? -13.233 4.334 16.115 1.00 97.00 200 VAL A O 1
ATOM 1535 N N . ASN A 1 201 ? -12.181 2.836 17.411 1.00 95.06 201 ASN A N 1
ATOM 1536 C CA . ASN A 1 201 ? -12.496 3.478 18.698 1.00 95.06 201 ASN A CA 1
ATOM 1537 C C . ASN A 1 201 ? -14.000 3.807 18.858 1.00 95.06 201 ASN A C 1
ATOM 1539 O O . ASN A 1 201 ? -14.371 4.883 19.322 1.00 95.06 201 ASN A O 1
ATOM 1543 N N . GLY A 1 202 ? -14.875 2.892 18.426 1.00 94.12 202 GLY A N 1
ATOM 1544 C CA . GLY A 1 202 ? -16.334 3.061 18.464 1.00 94.12 202 GLY A CA 1
ATOM 1545 C C . GLY A 1 202 ? -16.944 3.819 17.275 1.00 94.12 202 GLY A C 1
ATOM 1546 O O . GLY A 1 202 ? -18.163 3.797 17.111 1.00 94.12 202 GLY A O 1
ATOM 1547 N N . ALA A 1 203 ? -16.135 4.446 16.415 1.00 94.38 203 ALA A N 1
ATOM 1548 C CA . ALA A 1 203 ? -16.603 5.143 15.219 1.00 94.38 203 ALA A CA 1
ATOM 1549 C C . ALA A 1 203 ? -16.726 4.183 14.029 1.00 94.38 203 ALA A C 1
ATOM 1551 O O . ALA A 1 203 ? -15.765 3.501 13.677 1.00 94.38 203 ALA A O 1
ATOM 1552 N N . LYS A 1 204 ? -17.894 4.141 13.382 1.00 96.56 204 LYS A N 1
ATOM 1553 C CA . LYS A 1 204 ? -18.112 3.304 12.194 1.00 96.56 204 LYS A CA 1
ATOM 1554 C C . LYS A 1 204 ? -17.486 3.954 10.966 1.00 96.56 204 LYS A C 1
ATOM 1556 O O . LYS A 1 204 ? -17.888 5.052 10.595 1.00 96.56 204 LYS A O 1
ATOM 1561 N N . VAL A 1 205 ? -16.570 3.249 10.311 1.00 96.12 205 VAL A N 1
ATOM 1562 C CA . VAL A 1 205 ? -15.903 3.707 9.087 1.00 96.12 205 VAL A CA 1
ATOM 1563 C C . VAL A 1 205 ? -15.840 2.555 8.096 1.00 96.12 205 VAL A C 1
ATOM 1565 O O . VAL A 1 205 ? -15.429 1.447 8.439 1.00 96.12 205 VAL A O 1
ATOM 1568 N N . ARG A 1 206 ? -16.243 2.802 6.852 1.00 96.75 206 ARG A N 1
ATOM 1569 C CA . ARG A 1 206 ? -16.066 1.842 5.761 1.00 96.75 206 ARG A CA 1
ATOM 1570 C C . ARG A 1 206 ? -14.751 2.127 5.053 1.00 96.75 206 ARG A C 1
ATOM 1572 O O . ARG A 1 206 ? -14.536 3.255 4.616 1.00 96.75 206 ARG A O 1
ATOM 1579 N N . TYR A 1 207 ? -13.921 1.102 4.907 1.00 98.31 207 TYR A N 1
ATOM 1580 C CA . TYR A 1 207 ? -12.617 1.188 4.258 1.00 98.31 207 TYR A CA 1
ATOM 1581 C C . TYR A 1 207 ? -12.545 0.287 3.027 1.00 98.31 207 TYR A C 1
ATOM 1583 O O . TYR A 1 207 ? -13.308 -0.669 2.884 1.00 98.31 207 TYR A O 1
ATOM 1591 N N . ILE A 1 208 ? -11.585 0.579 2.157 1.00 98.44 208 ILE A N 1
ATOM 1592 C CA . ILE A 1 208 ? -11.020 -0.393 1.226 1.00 98.44 208 ILE A CA 1
ATOM 1593 C C . ILE A 1 208 ? -9.837 -1.053 1.934 1.00 98.44 208 ILE A C 1
ATOM 1595 O O . ILE A 1 208 ? -8.840 -0.394 2.234 1.00 98.44 208 ILE A O 1
ATOM 1599 N N . PHE A 1 209 ? -9.955 -2.346 2.208 1.00 98.25 209 PHE A N 1
ATOM 1600 C CA . PHE A 1 209 ? -8.827 -3.187 2.580 1.00 98.25 209 PHE A CA 1
ATOM 1601 C C . PHE A 1 209 ? -7.952 -3.393 1.345 1.00 98.25 209 PHE A C 1
ATOM 1603 O O . PHE A 1 209 ? -8.482 -3.714 0.285 1.00 98.25 209 PHE A O 1
ATOM 1610 N N . GLN A 1 210 ? -6.638 -3.217 1.472 1.00 97.31 210 GLN A N 1
ATOM 1611 C CA . GLN A 1 210 ? -5.679 -3.520 0.411 1.00 97.31 210 GLN A CA 1
ATOM 1612 C C . GLN A 1 210 ? -4.423 -4.174 0.988 1.00 97.31 210 GLN A C 1
ATOM 1614 O O . GLN A 1 210 ? -3.741 -3.589 1.835 1.00 97.31 210 GLN A O 1
ATOM 1619 N N . GLU A 1 211 ? -4.092 -5.364 0.495 1.00 95.75 211 GLU A N 1
ATOM 1620 C CA . GLU A 1 211 ? -2.836 -6.055 0.791 1.00 95.75 211 GLU A CA 1
ATOM 1621 C C . GLU A 1 211 ? -1.614 -5.181 0.449 1.00 95.75 211 GLU A C 1
ATOM 1623 O O . GLU A 1 211 ? -1.589 -4.458 -0.552 1.00 95.75 211 GLU A O 1
ATOM 1628 N N . LYS A 1 212 ? -0.561 -5.228 1.275 1.00 94.31 212 LYS A N 1
ATOM 1629 C CA . LYS A 1 212 ? 0.697 -4.533 0.964 1.00 94.31 212 LYS A CA 1
ATOM 1630 C C . LYS A 1 212 ? 1.590 -5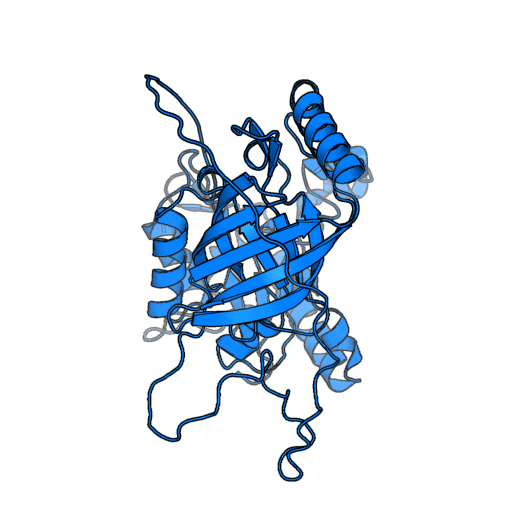.390 0.066 1.00 94.31 212 LYS A C 1
ATOM 1632 O O . LYS A 1 212 ? 1.744 -6.582 0.288 1.00 94.31 212 LYS A O 1
ATOM 1637 N N . PHE A 1 213 ? 2.276 -4.741 -0.880 1.00 89.88 213 PHE A N 1
ATOM 1638 C CA . PHE A 1 213 ? 3.306 -5.353 -1.732 1.00 89.88 213 PHE A CA 1
ATOM 1639 C C . PHE A 1 213 ? 4.509 -5.844 -0.915 1.00 89.88 213 PHE A C 1
ATOM 1641 O O . PHE A 1 213 ? 5.498 -5.131 -0.734 1.00 89.88 213 PHE A O 1
ATOM 1648 N N . ARG A 1 214 ? 4.388 -7.062 -0.397 1.00 91.00 214 ARG A N 1
ATOM 1649 C CA . ARG A 1 214 ? 5.368 -7.775 0.421 1.00 91.00 214 ARG A CA 1
ATOM 1650 C C . ARG A 1 214 ? 5.375 -9.261 0.038 1.00 91.00 214 ARG A C 1
ATOM 1652 O O . ARG A 1 214 ? 4.743 -9.651 -0.941 1.00 91.00 214 ARG A O 1
ATOM 1659 N N . ASN A 1 215 ? 6.109 -10.079 0.787 1.00 88.88 215 ASN A N 1
ATOM 1660 C CA . ASN A 1 215 ? 6.234 -11.512 0.528 1.00 88.88 215 ASN A CA 1
ATOM 1661 C C . ASN A 1 215 ? 4.879 -12.238 0.604 1.00 88.88 215 ASN A C 1
ATOM 1663 O O . ASN A 1 215 ? 4.659 -13.180 -0.148 1.00 88.88 215 ASN A O 1
ATOM 1667 N N . GLU A 1 216 ? 3.960 -11.769 1.450 1.00 89.44 216 GLU A N 1
ATOM 1668 C CA . GLU A 1 216 ? 2.594 -12.292 1.570 1.00 89.44 216 GLU A CA 1
ATOM 1669 C C . GLU A 1 216 ? 1.862 -12.271 0.218 1.00 89.44 216 GLU A C 1
ATOM 1671 O O . GLU A 1 216 ? 1.335 -13.294 -0.213 1.00 89.44 216 GLU A O 1
ATOM 1676 N N . LEU A 1 217 ? 1.974 -11.161 -0.518 1.00 91.06 217 LEU A N 1
ATOM 1677 C CA . LEU A 1 217 ? 1.389 -11.004 -1.850 1.00 91.06 217 LEU A CA 1
ATOM 1678 C C . LEU A 1 217 ? 2.000 -11.973 -2.869 1.00 91.06 217 LEU A C 1
ATOM 1680 O O . LEU A 1 217 ? 1.293 -12.485 -3.737 1.00 91.06 217 LEU A O 1
ATOM 1684 N N . LEU A 1 218 ? 3.303 -12.264 -2.765 1.00 91.62 218 LEU A N 1
ATOM 1685 C CA . LEU A 1 218 ? 3.941 -13.285 -3.601 1.00 91.62 218 LEU A CA 1
ATOM 1686 C C . LEU A 1 218 ? 3.365 -14.668 -3.293 1.00 91.62 218 LEU A C 1
ATOM 1688 O O . LEU A 1 218 ? 2.941 -15.369 -4.209 1.00 91.62 218 LEU A O 1
ATOM 1692 N N . HIS A 1 219 ? 3.281 -15.028 -2.012 1.00 87.25 219 HIS A N 1
ATOM 1693 C CA . HIS A 1 219 ? 2.771 -16.325 -1.570 1.00 87.25 219 HIS A CA 1
ATOM 1694 C C . HIS A 1 219 ? 1.303 -16.535 -1.960 1.00 87.25 219 HIS A C 1
ATOM 1696 O O . HIS A 1 219 ? 0.968 -17.593 -2.496 1.00 87.25 219 HIS A O 1
ATOM 1702 N N . ASN A 1 220 ? 0.458 -15.516 -1.789 1.00 85.19 220 ASN A N 1
ATOM 1703 C CA . ASN A 1 220 ? -0.948 -15.533 -2.203 1.00 85.19 220 ASN A CA 1
ATOM 1704 C C . ASN A 1 220 ? -1.105 -15.732 -3.721 1.00 85.19 220 ASN A C 1
ATOM 1706 O O . ASN A 1 220 ? -2.058 -16.358 -4.180 1.00 85.19 220 ASN A O 1
ATOM 1710 N N . ASN A 1 221 ? -0.114 -15.295 -4.501 1.00 86.69 221 ASN A N 1
ATOM 1711 C CA . ASN A 1 221 ? -0.046 -15.487 -5.948 1.00 86.69 221 ASN A CA 1
ATOM 1712 C C . ASN A 1 221 ? 0.791 -16.711 -6.375 1.00 86.69 221 ASN A C 1
ATOM 1714 O O . ASN A 1 221 ? 1.129 -16.837 -7.553 1.00 86.69 221 ASN A O 1
ATOM 1718 N N . GLN A 1 222 ? 1.124 -17.617 -5.445 1.00 87.19 222 GLN A N 1
ATOM 1719 C CA . GLN A 1 222 ? 1.921 -18.833 -5.688 1.00 87.19 222 GLN A CA 1
ATOM 1720 C C . GLN A 1 222 ? 3.323 -18.554 -6.259 1.00 87.19 222 GLN A C 1
ATOM 1722 O O . GLN A 1 222 ? 3.909 -19.380 -6.961 1.00 87.19 222 GLN A O 1
ATOM 1727 N N . ILE A 1 223 ? 3.875 -17.384 -5.948 1.00 88.81 223 ILE A N 1
ATOM 1728 C CA . ILE A 1 223 ? 5.233 -16.981 -6.295 1.00 88.81 223 ILE A CA 1
ATOM 1729 C C . ILE A 1 223 ? 6.115 -17.239 -5.063 1.00 88.81 223 ILE A C 1
ATOM 1731 O O . ILE A 1 223 ? 5.819 -16.704 -3.991 1.00 88.81 223 ILE A O 1
ATOM 1735 N N . PRO A 1 224 ? 7.191 -18.042 -5.173 1.00 89.56 224 PRO A N 1
ATOM 1736 C CA . PRO A 1 224 ? 8.153 -18.202 -4.088 1.00 89.56 224 PRO A CA 1
ATOM 1737 C C . PRO A 1 224 ? 8.741 -16.856 -3.665 1.00 89.56 224 PRO A C 1
ATOM 1739 O O . PRO A 1 224 ? 8.853 -15.939 -4.485 1.00 89.56 224 PRO A O 1
ATOM 1742 N N . GLU A 1 225 ? 9.178 -16.750 -2.411 1.00 91.19 225 GLU A N 1
ATOM 1743 C CA . GLU A 1 225 ? 9.853 -15.544 -1.939 1.00 91.19 225 GLU A CA 1
ATOM 1744 C C . GLU A 1 225 ? 10.969 -15.127 -2.914 1.00 91.19 225 GLU A C 1
ATOM 1746 O O . GLU A 1 225 ? 11.812 -15.938 -3.304 1.00 91.19 225 GLU A O 1
ATOM 1751 N N . SER A 1 226 ? 10.921 -13.871 -3.360 1.00 93.50 226 SER A N 1
ATOM 1752 C CA . SER A 1 226 ? 11.746 -13.336 -4.448 1.00 93.50 226 SER A CA 1
ATOM 1753 C C . SER A 1 226 ? 12.092 -11.864 -4.185 1.00 93.50 226 SER A C 1
ATOM 1755 O O . SER A 1 226 ? 11.369 -11.199 -3.434 1.00 93.50 226 SER A O 1
ATOM 1757 N N . PRO A 1 227 ? 13.156 -11.302 -4.797 1.00 95.00 227 PRO A N 1
ATOM 1758 C CA . PRO A 1 227 ? 13.439 -9.878 -4.686 1.00 95.00 227 PRO A CA 1
ATOM 1759 C C . PRO A 1 227 ? 12.290 -9.050 -5.258 1.00 95.00 227 PRO A C 1
ATOM 1761 O O . PRO A 1 227 ? 11.867 -9.253 -6.399 1.00 95.00 227 PRO A O 1
ATOM 1764 N N . ILE A 1 228 ? 11.834 -8.077 -4.478 1.00 95.19 228 ILE A N 1
ATOM 1765 C CA . ILE A 1 228 ? 10.892 -7.055 -4.913 1.00 95.19 228 ILE A CA 1
ATOM 1766 C C . ILE A 1 228 ? 11.675 -5.753 -5.057 1.00 95.19 228 ILE A C 1
ATOM 1768 O O . ILE A 1 228 ? 12.298 -5.262 -4.114 1.00 95.19 228 ILE A O 1
ATOM 1772 N N . PHE A 1 229 ? 11.655 -5.180 -6.250 1.00 94.62 229 PHE A N 1
ATOM 1773 C CA . PHE A 1 229 ? 12.256 -3.893 -6.549 1.00 94.62 229 PHE A CA 1
ATOM 1774 C C . PHE A 1 229 ? 11.194 -2.810 -6.624 1.00 94.62 229 PHE A C 1
ATOM 1776 O O . PHE A 1 229 ? 10.045 -3.054 -6.982 1.00 94.62 229 PHE A O 1
ATOM 1783 N N . GLN A 1 230 ? 11.587 -1.596 -6.283 1.00 92.12 230 GLN A N 1
ATOM 1784 C CA . GLN A 1 230 ? 10.736 -0.424 -6.361 1.00 92.12 230 GLN A CA 1
ATOM 1785 C C . GLN A 1 230 ? 11.529 0.790 -6.807 1.00 92.12 230 GLN A C 1
ATOM 1787 O O . GLN A 1 230 ? 12.732 0.836 -6.550 1.00 92.12 230 GLN A O 1
ATOM 1792 N N . GLY A 1 231 ? 10.849 1.799 -7.351 1.00 88.94 231 GLY A N 1
ATOM 1793 C CA . GLY A 1 231 ? 11.443 3.118 -7.542 1.00 88.94 231 GLY A CA 1
ATOM 1794 C C . GLY A 1 231 ? 12.114 3.634 -6.261 1.00 88.94 231 GLY A C 1
ATOM 1795 O O . GLY A 1 231 ? 11.568 3.532 -5.151 1.00 88.94 231 GLY A O 1
ATOM 1796 N N . ASP A 1 232 ? 13.335 4.139 -6.409 1.00 89.69 232 ASP A N 1
ATOM 1797 C CA . ASP A 1 232 ? 14.068 4.812 -5.350 1.00 89.69 232 ASP A CA 1
ATOM 1798 C C . ASP A 1 232 ? 13.680 6.290 -5.325 1.00 89.69 232 ASP A C 1
ATOM 1800 O O . ASP A 1 232 ? 14.041 7.077 -6.198 1.00 89.69 232 ASP A O 1
ATOM 1804 N N . GLU A 1 233 ? 12.889 6.654 -4.323 1.00 87.38 233 GLU A N 1
ATOM 1805 C CA . GLU A 1 233 ? 12.341 8.003 -4.161 1.00 87.38 233 GLU A CA 1
ATOM 1806 C C . GLU A 1 233 ? 13.167 8.872 -3.206 1.00 87.38 233 GLU A C 1
ATOM 1808 O O . GLU A 1 233 ? 12.732 9.949 -2.806 1.00 87.38 233 GLU A O 1
ATOM 1813 N N . ARG A 1 234 ? 14.354 8.403 -2.799 1.00 89.12 234 ARG A N 1
ATOM 1814 C CA . ARG A 1 234 ? 15.202 9.105 -1.823 1.00 89.12 234 ARG A CA 1
ATOM 1815 C C . ARG A 1 234 ? 15.934 10.308 -2.406 1.00 89.12 234 ARG A C 1
ATOM 1817 O O . ARG A 1 234 ? 16.371 11.158 -1.634 1.00 89.12 234 ARG A O 1
ATOM 1824 N N . PHE A 1 235 ? 16.098 10.352 -3.722 1.00 87.25 235 PHE A N 1
ATOM 1825 C CA . PHE A 1 235 ? 16.856 11.377 -4.427 1.00 87.25 235 PHE A CA 1
ATOM 1826 C C . PHE A 1 235 ? 16.362 11.530 -5.864 1.00 87.25 235 PHE A C 1
ATOM 1828 O O . PHE A 1 235 ? 15.773 10.612 -6.432 1.00 87.25 235 PHE A O 1
ATOM 1835 N N . GLY A 1 236 ? 16.634 12.681 -6.472 1.00 84.06 236 GLY A N 1
ATOM 1836 C CA . GLY A 1 236 ? 16.391 12.902 -7.894 1.00 84.06 236 GLY A CA 1
ATOM 1837 C C . GLY A 1 236 ? 14.932 13.178 -8.254 1.00 84.06 236 GLY A C 1
ATOM 1838 O O . GLY A 1 236 ? 14.632 13.297 -9.435 1.00 84.06 236 GLY A O 1
ATOM 1839 N N . HIS A 1 237 ? 14.023 13.320 -7.290 1.00 83.62 237 HIS A N 1
ATOM 1840 C CA . HIS A 1 237 ? 12.619 13.656 -7.548 1.00 83.62 237 HIS A CA 1
ATOM 1841 C C . HIS A 1 237 ? 12.313 15.105 -7.166 1.00 83.62 237 HIS A C 1
ATOM 1843 O O . HIS A 1 237 ? 13.009 15.730 -6.367 1.00 83.62 237 HIS A O 1
ATOM 1849 N N . GLY A 1 238 ? 11.224 15.656 -7.708 1.00 81.12 238 GLY A N 1
ATOM 1850 C CA . GLY A 1 238 ? 10.830 17.042 -7.430 1.00 81.12 238 GLY A CA 1
ATOM 1851 C C . GLY A 1 238 ? 10.635 17.328 -5.935 1.00 81.12 238 GLY A C 1
ATOM 1852 O O . GLY A 1 238 ? 10.999 18.399 -5.454 1.00 81.12 238 GLY A O 1
ATOM 1853 N N . TRP A 1 239 ? 10.142 16.349 -5.172 1.00 81.81 239 TRP A N 1
ATOM 1854 C CA . TRP A 1 239 ? 9.953 16.467 -3.724 1.00 81.81 239 TRP A CA 1
ATOM 1855 C C . TRP A 1 239 ? 11.236 16.270 -2.908 1.00 81.81 239 TRP A C 1
ATOM 1857 O O . TRP A 1 239 ? 11.233 16.576 -1.723 1.00 81.81 239 TRP A O 1
ATOM 1867 N N . THR A 1 240 ? 12.343 15.803 -3.492 1.00 85.38 240 THR A N 1
ATOM 1868 C CA . THR A 1 240 ? 13.638 15.682 -2.793 1.00 85.38 240 THR A CA 1
ATOM 1869 C C . THR A 1 240 ? 14.575 16.856 -3.069 1.00 85.38 240 THR A C 1
ATOM 1871 O O . THR A 1 240 ? 15.612 16.970 -2.416 1.00 85.38 240 THR A O 1
ATOM 1874 N N . TRP A 1 241 ? 14.185 17.793 -3.944 1.00 82.81 241 TRP A N 1
ATOM 1875 C CA . TRP A 1 241 ? 15.048 18.875 -4.441 1.00 82.81 241 TRP A CA 1
ATOM 1876 C C . TRP A 1 241 ? 15.743 19.702 -3.343 1.00 82.81 241 TRP A C 1
ATOM 1878 O O . TRP A 1 241 ? 16.844 20.206 -3.547 1.00 82.81 241 TRP A O 1
ATOM 1888 N N . TYR A 1 242 ? 15.095 19.855 -2.184 1.00 83.75 242 TYR A N 1
ATOM 1889 C CA . TYR A 1 242 ? 15.579 20.661 -1.062 1.00 83.75 242 TYR A CA 1
ATOM 1890 C C . TYR A 1 242 ? 16.620 19.940 -0.189 1.00 83.75 242 TYR A C 1
ATOM 1892 O O . TYR A 1 242 ? 17.321 20.586 0.588 1.00 83.75 242 TYR A O 1
ATOM 1900 N N . LYS A 1 243 ? 16.712 18.609 -0.305 1.00 87.44 243 LYS A N 1
ATOM 1901 C CA . LYS A 1 243 ? 17.711 17.751 0.356 1.00 87.44 243 LYS A CA 1
ATOM 1902 C C . LYS A 1 243 ? 18.779 17.243 -0.618 1.00 87.44 243 LYS A C 1
ATOM 1904 O O . LYS A 1 243 ? 19.840 16.815 -0.171 1.00 87.44 243 LYS A O 1
ATOM 1909 N N . ASP A 1 244 ? 18.507 17.301 -1.918 1.00 90.38 244 ASP A N 1
ATOM 1910 C CA . ASP A 1 244 ? 19.406 16.830 -2.966 1.00 90.38 244 ASP A CA 1
ATOM 1911 C C . ASP A 1 244 ? 20.612 17.759 -3.166 1.00 90.38 244 ASP A C 1
ATOM 1913 O O . ASP A 1 244 ? 20.512 18.988 -3.113 1.00 90.38 244 ASP A O 1
ATOM 1917 N N . THR A 1 245 ? 21.772 17.158 -3.444 1.00 92.81 245 THR A N 1
ATOM 1918 C CA . THR A 1 245 ? 22.974 17.902 -3.839 1.00 92.81 245 THR A CA 1
ATOM 1919 C C . THR A 1 245 ? 22.793 18.520 -5.227 1.00 92.81 245 THR A C 1
ATOM 1921 O O . THR A 1 245 ? 21.962 18.079 -6.023 1.00 92.81 245 THR A O 1
ATOM 1924 N N . GLU A 1 246 ? 23.608 19.522 -5.562 1.00 92.62 246 GLU A N 1
ATOM 1925 C CA . GLU A 1 246 ? 23.591 20.126 -6.903 1.00 92.62 246 GLU A CA 1
ATOM 1926 C C . GLU A 1 246 ? 23.852 19.089 -8.012 1.00 92.62 246 GLU A C 1
ATOM 1928 O O . GLU A 1 246 ? 23.251 19.147 -9.083 1.00 92.62 246 GLU A O 1
ATOM 1933 N N . GLU A 1 247 ? 24.694 18.089 -7.742 1.00 90.12 247 GLU A N 1
ATOM 1934 C CA . GLU A 1 247 ? 24.965 16.983 -8.666 1.00 90.12 247 GLU A CA 1
ATOM 1935 C C . GLU A 1 247 ? 23.710 16.142 -8.939 1.00 90.12 247 GLU A C 1
ATOM 1937 O O . GLU A 1 247 ? 23.389 15.877 -10.097 1.00 90.12 247 GLU A O 1
ATOM 1942 N N . VAL A 1 248 ? 22.959 15.781 -7.892 1.00 88.81 248 VAL A N 1
ATOM 1943 C CA . VAL A 1 248 ? 21.693 15.045 -8.032 1.00 88.81 248 VAL A CA 1
ATOM 1944 C C . VAL A 1 248 ? 20.669 15.885 -8.786 1.00 88.81 248 VAL A C 1
ATOM 1946 O O . VAL A 1 248 ? 20.038 15.406 -9.725 1.00 88.81 248 VAL A O 1
ATOM 1949 N N . ARG A 1 249 ? 20.537 17.166 -8.432 1.00 87.56 249 ARG A N 1
ATOM 1950 C CA . ARG A 1 249 ? 19.576 18.078 -9.065 1.00 87.56 249 ARG A CA 1
ATOM 1951 C C . ARG A 1 249 ? 19.855 18.312 -10.545 1.00 87.56 249 ARG A C 1
ATOM 1953 O O . ARG A 1 249 ? 18.903 18.428 -11.316 1.00 87.56 249 ARG A O 1
ATOM 1960 N N . SER A 1 250 ? 21.127 18.384 -10.930 1.00 86.69 250 SER A N 1
ATOM 1961 C CA . SER A 1 250 ? 21.552 18.554 -12.324 1.00 86.69 250 SER A CA 1
ATOM 1962 C C . SER A 1 250 ? 21.489 17.259 -13.139 1.00 86.69 250 SER A C 1
ATOM 1964 O O . SER A 1 250 ? 21.481 17.328 -14.365 1.00 86.69 250 SER A O 1
ATOM 1966 N N . ASN A 1 251 ? 21.381 16.094 -12.486 1.00 83.62 251 ASN A N 1
ATOM 1967 C CA . ASN A 1 251 ? 21.392 14.779 -13.135 1.00 83.62 251 ASN A CA 1
ATOM 1968 C C . ASN A 1 251 ? 20.270 13.844 -12.642 1.00 83.62 251 ASN A C 1
ATOM 1970 O O . ASN A 1 251 ? 20.470 12.634 -12.568 1.00 83.62 251 ASN A O 1
ATOM 1974 N N . GLN A 1 252 ? 19.088 14.380 -12.319 1.00 78.38 252 GLN A N 1
ATOM 1975 C CA . GLN A 1 252 ? 17.967 13.653 -11.689 1.00 78.38 252 GLN A CA 1
ATOM 1976 C C . GLN A 1 252 ? 17.650 12.295 -12.334 1.00 78.38 252 GLN A C 1
ATOM 1978 O O . GLN A 1 252 ? 17.417 11.315 -11.634 1.00 78.38 252 GLN A O 1
ATOM 1983 N N . SER A 1 253 ? 17.718 12.201 -13.664 1.00 74.44 253 SER A N 1
ATOM 1984 C CA . SER A 1 253 ? 17.441 10.962 -14.399 1.00 74.44 253 SER A CA 1
ATOM 1985 C C . SER A 1 253 ? 18.432 9.828 -14.125 1.00 74.44 253 SER A C 1
ATOM 1987 O O . SER A 1 253 ? 18.053 8.671 -14.251 1.00 74.44 253 SER A O 1
ATOM 1989 N N . LEU A 1 254 ? 19.678 10.122 -13.731 1.00 77.56 254 LEU A N 1
ATOM 1990 C CA . LEU A 1 254 ? 20.641 9.095 -13.295 1.00 77.56 254 LEU A CA 1
ATOM 1991 C C . LEU A 1 254 ? 20.260 8.485 -11.940 1.00 77.56 254 LEU A C 1
ATOM 1993 O O . LEU A 1 254 ? 20.731 7.410 -11.577 1.00 77.56 254 LEU A O 1
ATOM 1997 N N . PHE A 1 255 ? 19.422 9.195 -11.195 1.00 79.81 255 PHE A N 1
ATOM 1998 C CA . PHE A 1 255 ? 19.004 8.871 -9.844 1.00 79.81 255 PHE A CA 1
ATOM 1999 C C . PHE A 1 255 ? 17.588 8.265 -9.804 1.00 79.81 255 PHE A C 1
ATOM 2001 O O . PHE A 1 255 ? 17.163 7.776 -8.761 1.00 79.81 255 PHE A O 1
ATOM 2008 N N . TRP A 1 256 ? 16.888 8.186 -10.944 1.00 81.00 256 TRP A N 1
ATOM 2009 C CA . TRP A 1 256 ? 15.622 7.454 -11.114 1.00 81.00 256 TRP A CA 1
ATOM 2010 C C . TRP A 1 256 ? 15.853 5.950 -11.281 1.00 81.00 256 TRP A C 1
ATOM 2012 O O . TRP A 1 256 ? 15.548 5.352 -12.310 1.00 81.00 256 TRP A O 1
ATOM 2022 N N . MET A 1 257 ? 16.435 5.352 -10.250 1.00 85.44 257 MET A N 1
ATOM 2023 C CA . MET A 1 257 ? 16.821 3.945 -10.206 1.00 85.44 257 MET A CA 1
ATOM 2024 C C . MET A 1 257 ? 15.840 3.159 -9.338 1.00 85.44 257 MET A C 1
ATOM 2026 O O . MET A 1 257 ? 15.010 3.722 -8.626 1.00 85.44 257 MET A O 1
ATOM 2030 N N . SER A 1 258 ? 15.950 1.838 -9.368 1.00 91.00 258 SER A N 1
ATOM 2031 C CA . SER A 1 258 ? 15.274 0.960 -8.424 1.00 91.00 258 SER A CA 1
ATOM 2032 C C . SER A 1 258 ? 16.131 0.645 -7.201 1.00 91.00 258 SER A C 1
ATOM 2034 O O . SER A 1 258 ? 17.364 0.709 -7.227 1.00 91.00 258 SER A O 1
ATOM 2036 N N . ARG A 1 259 ? 15.452 0.233 -6.130 1.00 93.75 259 ARG A N 1
ATOM 2037 C CA . ARG A 1 259 ? 16.018 -0.333 -4.902 1.00 93.75 259 ARG A CA 1
ATOM 2038 C C . ARG A 1 259 ? 15.269 -1.600 -4.495 1.00 93.75 259 ARG A C 1
ATOM 2040 O O . ARG A 1 259 ? 14.101 -1.768 -4.837 1.00 93.75 259 ARG A O 1
ATOM 2047 N N . LEU A 1 260 ? 15.915 -2.449 -3.701 1.00 95.38 260 LEU A N 1
ATOM 2048 C CA . LEU A 1 260 ? 15.276 -3.594 -3.046 1.00 95.38 260 LEU A CA 1
ATOM 2049 C C . LEU A 1 260 ? 14.299 -3.105 -1.958 1.00 95.38 260 LEU A C 1
ATOM 2051 O O . LEU A 1 260 ? 14.676 -2.302 -1.097 1.00 95.38 260 LEU A O 1
ATOM 2055 N N . SER A 1 261 ? 13.042 -3.551 -2.010 1.00 94.00 261 SER A N 1
ATOM 2056 C CA . SER A 1 261 ? 11.989 -3.183 -1.052 1.00 94.00 261 SER A CA 1
ATOM 2057 C C . SER A 1 261 ? 11.819 -4.203 0.080 1.00 94.00 261 SER A C 1
ATOM 2059 O O . SER A 1 261 ? 11.379 -3.822 1.164 1.00 94.00 261 SER A O 1
ATOM 2061 N N . ASN A 1 262 ? 12.228 -5.459 -0.129 1.00 94.50 262 ASN A N 1
ATOM 2062 C CA . ASN A 1 262 ? 12.249 -6.536 0.866 1.00 94.50 262 ASN A CA 1
ATOM 2063 C C . ASN A 1 262 ? 13.697 -6.990 1.178 1.00 94.50 262 ASN A C 1
ATOM 2065 O O . ASN A 1 262 ? 14.112 -8.076 0.779 1.00 94.50 262 ASN A O 1
ATOM 2069 N N . PRO A 1 263 ? 14.500 -6.178 1.899 1.00 93.94 263 PRO A N 1
ATOM 2070 C CA . PRO A 1 263 ? 15.924 -6.457 2.127 1.00 93.94 263 PRO A CA 1
ATOM 2071 C C . PRO A 1 263 ? 16.208 -7.800 2.811 1.00 93.94 263 PRO A C 1
ATOM 2073 O O . PRO A 1 263 ? 17.252 -8.388 2.542 1.00 93.94 263 PRO A O 1
ATOM 2076 N N . HIS A 1 264 ? 15.263 -8.315 3.605 1.00 93.31 264 HIS A N 1
ATOM 2077 C CA . HIS A 1 264 ? 15.357 -9.632 4.235 1.00 93.31 264 HIS A CA 1
ATOM 2078 C C . HIS A 1 264 ? 15.670 -10.757 3.237 1.00 93.31 264 HIS A C 1
ATOM 2080 O O . HIS A 1 264 ? 16.445 -11.655 3.551 1.00 93.31 264 HIS A O 1
ATOM 2086 N N . TYR A 1 265 ? 15.168 -10.669 2.000 1.00 93.88 265 TYR A N 1
ATOM 2087 C CA . TYR A 1 265 ? 15.465 -11.659 0.967 1.00 93.88 265 TYR A CA 1
ATOM 2088 C C . TYR A 1 265 ? 16.977 -11.823 0.736 1.00 93.88 265 TYR A C 1
ATOM 2090 O O . TYR A 1 265 ? 17.492 -12.936 0.659 1.00 93.88 265 TYR A O 1
ATOM 2098 N N . ALA A 1 266 ? 17.724 -10.715 0.681 1.00 96.00 266 ALA A N 1
ATOM 2099 C CA . ALA A 1 266 ? 19.175 -10.749 0.492 1.00 96.00 266 ALA A CA 1
ATOM 2100 C C . ALA A 1 266 ? 19.930 -11.281 1.729 1.00 96.00 266 ALA A C 1
ATOM 2102 O O . ALA A 1 266 ? 21.102 -11.644 1.626 1.00 96.00 266 ALA A O 1
ATOM 2103 N N . GLU A 1 267 ? 19.274 -11.342 2.889 1.00 95.75 267 GLU A N 1
ATOM 2104 C CA . GLU A 1 267 ? 19.828 -11.856 4.145 1.00 95.75 267 GLU A CA 1
ATOM 2105 C C . GLU A 1 267 ? 19.674 -13.381 4.275 1.00 95.75 267 GLU A C 1
ATOM 2107 O O . GLU A 1 267 ? 20.375 -13.988 5.083 1.00 95.75 267 GLU A O 1
ATOM 2112 N N . LEU A 1 268 ? 18.840 -14.022 3.439 1.00 93.38 268 LEU A N 1
ATOM 2113 C CA . LEU A 1 268 ? 18.623 -15.478 3.444 1.00 93.38 268 LEU A CA 1
ATOM 2114 C C . LEU A 1 268 ? 19.892 -16.288 3.114 1.00 93.38 268 LEU A C 1
ATOM 2116 O O . LEU A 1 268 ? 19.979 -17.475 3.429 1.00 93.38 268 LEU A O 1
ATOM 2120 N N . GLY A 1 269 ? 20.893 -15.666 2.483 1.00 96.06 269 GLY A N 1
ATOM 2121 C CA . GLY A 1 269 ? 22.208 -16.262 2.262 1.00 96.06 269 GLY A CA 1
ATOM 2122 C C . GLY A 1 269 ? 22.912 -15.764 0.995 1.00 96.06 269 GLY A C 1
ATOM 2123 O O . GLY A 1 269 ? 22.364 -14.950 0.249 1.00 96.06 269 GLY A O 1
ATOM 2124 N N . PRO A 1 270 ? 24.128 -16.270 0.705 1.00 97.19 270 PRO A N 1
ATOM 2125 C CA . PRO A 1 270 ? 24.941 -15.794 -0.417 1.00 97.19 270 PRO A CA 1
ATOM 2126 C C . PRO A 1 270 ? 24.251 -15.905 -1.784 1.00 97.19 270 PRO A C 1
ATOM 2128 O O . PRO A 1 270 ? 24.384 -15.007 -2.610 1.00 97.19 270 PRO A O 1
ATOM 2131 N N . THR A 1 271 ? 23.484 -16.976 -2.014 1.00 95.56 271 THR A N 1
ATOM 2132 C CA . THR A 1 271 ? 22.740 -17.180 -3.266 1.00 95.56 271 THR A CA 1
ATOM 2133 C C . THR A 1 271 ? 21.611 -16.165 -3.432 1.00 95.56 271 THR A C 1
ATOM 2135 O O . THR A 1 271 ? 21.508 -15.541 -4.483 1.00 95.56 271 THR A O 1
ATOM 2138 N N . ALA A 1 272 ? 20.794 -15.955 -2.396 1.00 95.50 272 ALA A N 1
ATOM 2139 C CA . ALA A 1 272 ? 19.692 -14.993 -2.439 1.00 95.50 272 ALA A CA 1
ATOM 2140 C C . ALA A 1 272 ? 20.212 -13.557 -2.614 1.00 95.50 272 ALA A C 1
ATOM 2142 O O . ALA A 1 272 ? 19.689 -12.787 -3.419 1.00 95.50 272 ALA A O 1
ATOM 2143 N N . ARG A 1 273 ? 21.324 -13.227 -1.946 1.00 97.12 273 ARG A N 1
ATOM 2144 C CA . ARG A 1 273 ? 22.035 -11.966 -2.155 1.00 97.12 273 ARG A CA 1
ATOM 2145 C C . ARG A 1 273 ? 22.492 -11.788 -3.604 1.00 97.12 273 ARG A C 1
ATOM 2147 O O . ARG A 1 273 ? 22.239 -10.734 -4.177 1.00 97.12 273 ARG A O 1
ATOM 2154 N N . ALA A 1 274 ? 23.122 -12.802 -4.199 1.00 97.00 274 ALA A N 1
ATOM 2155 C CA . ALA A 1 274 ? 23.572 -12.742 -5.590 1.00 97.00 274 ALA A CA 1
ATOM 2156 C C . ALA A 1 274 ? 22.398 -12.558 -6.569 1.00 97.00 274 ALA A C 1
ATOM 2158 O O . ALA A 1 274 ? 22.494 -11.745 -7.483 1.00 97.00 274 ALA A O 1
ATOM 2159 N N . ILE A 1 275 ? 21.272 -13.242 -6.335 1.00 95.75 275 ILE A N 1
ATOM 2160 C CA . ILE A 1 275 ? 20.030 -13.083 -7.110 1.00 95.75 275 ILE A CA 1
ATOM 2161 C C . ILE A 1 275 ? 19.503 -11.643 -7.017 1.00 95.75 275 ILE A C 1
ATOM 2163 O O . ILE A 1 275 ? 19.158 -11.041 -8.034 1.00 95.75 275 ILE A O 1
ATOM 2167 N N . ALA A 1 276 ? 19.450 -11.074 -5.808 1.00 96.62 276 ALA A N 1
ATOM 2168 C CA . ALA A 1 276 ? 18.987 -9.705 -5.600 1.00 96.62 276 ALA A CA 1
ATOM 2169 C C . ALA A 1 276 ? 19.918 -8.673 -6.258 1.00 96.62 276 ALA A C 1
ATOM 2171 O O . ALA A 1 276 ? 19.437 -7.752 -6.916 1.00 96.62 276 ALA A O 1
ATOM 2172 N N . GLU A 1 277 ? 21.237 -8.834 -6.109 1.00 96.69 277 GLU A N 1
ATOM 2173 C CA . GLU A 1 277 ? 22.247 -7.971 -6.734 1.00 96.69 277 GLU A CA 1
ATOM 2174 C C . GLU A 1 277 ? 22.178 -8.046 -8.267 1.00 96.69 277 GLU A C 1
ATOM 2176 O O . GLU A 1 277 ? 22.201 -7.010 -8.934 1.00 96.69 277 GLU A O 1
ATOM 2181 N N . GLU A 1 278 ? 22.022 -9.247 -8.831 1.00 94.94 278 GLU A N 1
ATOM 2182 C CA . GLU A 1 278 ? 21.860 -9.449 -10.271 1.00 94.94 278 GLU A CA 1
ATOM 2183 C C . GLU A 1 278 ? 20.586 -8.779 -10.795 1.00 94.94 278 GLU A C 1
ATOM 2185 O O . GLU A 1 278 ? 20.654 -7.976 -11.729 1.00 94.94 278 GLU A O 1
ATOM 2190 N N . GLY A 1 279 ? 19.430 -9.080 -10.197 1.00 93.69 279 GLY A N 1
ATOM 2191 C CA . GLY A 1 279 ? 18.150 -8.522 -10.628 1.00 93.69 279 GLY A CA 1
ATOM 2192 C C . GLY A 1 279 ? 18.134 -6.996 -10.547 1.00 93.69 279 GLY A C 1
ATOM 2193 O O . GLY A 1 279 ? 17.720 -6.326 -11.497 1.00 93.69 279 GLY A O 1
ATOM 2194 N N . LEU A 1 280 ? 18.664 -6.439 -9.454 1.00 95.00 280 LEU A N 1
ATOM 2195 C CA . LEU A 1 280 ? 18.754 -4.997 -9.258 1.00 95.00 280 LEU A CA 1
ATOM 2196 C C . LEU A 1 280 ? 19.699 -4.356 -10.278 1.00 95.00 280 LEU A C 1
ATOM 2198 O O . LEU A 1 280 ? 19.372 -3.316 -10.845 1.00 95.00 280 LEU A O 1
ATOM 2202 N N . SER A 1 281 ? 20.851 -4.981 -10.543 1.00 93.25 281 SER A N 1
ATOM 2203 C CA . SER A 1 281 ? 21.815 -4.504 -11.537 1.00 93.25 281 SER A CA 1
ATOM 2204 C C . SER A 1 281 ? 21.214 -4.487 -12.940 1.00 93.25 281 SER A C 1
ATOM 2206 O O . SER A 1 281 ? 21.347 -3.482 -13.635 1.00 93.25 281 SER A O 1
ATOM 2208 N N . ARG A 1 282 ? 20.497 -5.545 -13.338 1.00 90.44 282 ARG A N 1
ATOM 2209 C CA . ARG A 1 282 ? 19.820 -5.628 -14.642 1.00 90.44 282 ARG A CA 1
ATOM 2210 C C . ARG A 1 282 ? 18.741 -4.560 -14.796 1.00 90.44 282 ARG A C 1
ATOM 2212 O O . ARG A 1 282 ? 18.695 -3.889 -15.825 1.00 90.44 282 ARG A O 1
ATOM 2219 N N . LEU A 1 283 ? 17.896 -4.378 -13.781 1.00 90.25 283 LEU A N 1
ATOM 2220 C CA . LEU A 1 283 ? 16.829 -3.377 -13.812 1.00 90.25 283 LEU A CA 1
ATOM 2221 C C . LEU A 1 283 ? 17.396 -1.953 -13.856 1.00 90.25 283 LEU A C 1
ATOM 2223 O O . LEU A 1 283 ? 16.982 -1.142 -14.679 1.00 90.25 283 LEU A O 1
ATOM 2227 N N . ASN A 1 284 ? 18.406 -1.666 -13.040 1.00 89.31 284 ASN A N 1
ATOM 2228 C CA . ASN A 1 284 ? 19.071 -0.366 -13.040 1.00 89.31 284 ASN A CA 1
ATOM 2229 C C . ASN A 1 284 ? 19.877 -0.112 -14.318 1.00 89.31 284 ASN A C 1
ATOM 2231 O O . ASN A 1 284 ? 19.937 1.020 -14.786 1.00 89.31 284 ASN A O 1
ATOM 2235 N N . GLN A 1 285 ? 20.443 -1.151 -14.937 1.00 86.12 285 GLN A N 1
ATOM 2236 C CA . GLN A 1 285 ? 21.039 -1.039 -16.265 1.00 86.12 285 GLN A CA 1
ATOM 2237 C C . GLN A 1 285 ? 19.983 -0.701 -17.323 1.00 86.12 285 GLN A C 1
ATOM 2239 O O . GLN A 1 285 ? 20.272 0.090 -18.214 1.00 86.12 285 GLN A O 1
ATOM 2244 N N . ALA A 1 286 ? 18.775 -1.257 -17.227 1.00 83.81 286 ALA A N 1
ATOM 2245 C CA . ALA A 1 286 ? 17.679 -0.921 -18.130 1.00 83.81 286 ALA A CA 1
ATOM 2246 C C . ALA A 1 286 ? 17.217 0.536 -17.949 1.00 83.81 286 ALA A C 1
ATOM 2248 O O . ALA A 1 286 ? 17.123 1.253 -18.943 1.00 83.81 286 ALA A O 1
ATOM 2249 N N . TYR A 1 287 ? 17.058 1.015 -16.706 1.00 82.19 287 TYR A N 1
ATOM 2250 C CA . TYR A 1 287 ? 16.852 2.447 -16.437 1.00 82.19 287 TYR A CA 1
ATOM 2251 C C . TYR A 1 287 ? 17.987 3.300 -17.021 1.00 82.19 287 TYR A C 1
ATOM 2253 O O . TYR A 1 287 ? 17.721 4.313 -17.658 1.00 82.19 287 TYR A O 1
ATOM 2261 N N . ALA A 1 288 ? 19.244 2.866 -16.869 1.00 79.38 288 ALA A N 1
ATOM 2262 C CA . ALA A 1 288 ? 20.412 3.562 -17.402 1.00 79.38 288 ALA A CA 1
ATOM 2263 C C . ALA A 1 288 ? 20.477 3.561 -18.942 1.00 79.38 288 ALA A C 1
ATOM 2265 O O . ALA A 1 288 ? 20.940 4.526 -19.535 1.00 79.38 288 ALA A O 1
ATOM 2266 N N . GLN A 1 289 ? 20.036 2.503 -19.620 1.00 75.56 289 GLN A N 1
ATOM 2267 C CA . GLN A 1 289 ? 19.977 2.441 -21.089 1.00 75.56 289 GLN A CA 1
ATOM 2268 C C . GLN A 1 289 ? 18.852 3.311 -21.653 1.00 75.56 289 GLN A C 1
ATOM 2270 O O . GLN A 1 289 ? 18.969 3.829 -22.761 1.00 75.56 289 GLN A O 1
ATOM 2275 N N . ASP A 1 290 ? 17.801 3.508 -20.864 1.00 73.00 290 ASP A N 1
ATOM 2276 C CA . ASP A 1 290 ? 16.672 4.381 -21.160 1.00 73.00 290 ASP A CA 1
ATOM 2277 C C . ASP A 1 290 ? 16.954 5.871 -20.827 1.00 73.00 290 ASP A C 1
ATOM 2279 O O . ASP A 1 290 ? 16.053 6.701 -20.927 1.00 73.00 290 ASP A O 1
ATOM 2283 N N . THR A 1 291 ? 18.198 6.248 -20.454 1.00 54.16 291 THR A N 1
ATOM 2284 C CA . THR A 1 291 ? 18.614 7.593 -19.951 1.00 54.16 291 THR A CA 1
ATOM 2285 C C . THR A 1 291 ? 18.581 8.746 -20.965 1.00 54.16 291 THR A C 1
ATOM 2287 O O . THR A 1 291 ? 19.492 9.567 -21.068 1.00 54.16 291 THR A O 1
ATOM 2290 N N . GLY A 1 292 ? 17.470 8.902 -21.665 1.00 51.88 292 GLY A N 1
ATOM 2291 C CA . GLY A 1 292 ? 17.184 10.066 -22.482 1.00 51.88 292 GLY A CA 1
ATOM 2292 C C . GLY A 1 292 ? 15.743 10.511 -22.332 1.00 51.88 292 GLY A C 1
ATOM 2293 O O . GLY A 1 292 ? 15.042 10.535 -23.330 1.00 51.88 292 GLY A O 1
ATOM 2294 N N . GLN A 1 293 ? 15.304 10.864 -21.117 1.00 53.69 293 GLN A N 1
ATOM 2295 C CA . GLN A 1 293 ? 14.129 11.726 -20.890 1.00 53.69 293 GLN A CA 1
ATOM 2296 C C . GLN A 1 293 ? 12.830 11.349 -21.620 1.00 53.69 293 GLN A C 1
ATOM 2298 O O . GLN A 1 293 ? 11.947 12.189 -21.734 1.00 53.69 293 GLN A O 1
ATOM 2303 N N . ASN A 1 294 ? 12.626 10.112 -22.055 1.00 50.12 294 ASN A N 1
ATOM 2304 C CA . ASN A 1 294 ? 11.351 9.762 -22.654 1.00 50.12 294 ASN A CA 1
ATOM 2305 C C . ASN A 1 294 ? 10.456 9.198 -21.568 1.00 50.12 294 ASN A C 1
ATOM 2307 O O . ASN A 1 294 ? 10.152 8.010 -21.533 1.00 50.12 294 ASN A O 1
ATOM 2311 N N . THR A 1 295 ? 9.926 10.113 -20.745 1.00 53.62 295 THR A N 1
ATOM 2312 C CA . THR A 1 295 ? 8.496 9.967 -20.481 1.00 53.62 295 THR A CA 1
ATOM 2313 C C . THR A 1 295 ? 7.842 9.877 -21.851 1.00 53.62 295 THR A C 1
ATOM 2315 O O . THR A 1 295 ? 7.815 10.841 -22.617 1.00 53.62 295 THR A O 1
ATOM 2318 N N . SER A 1 296 ? 7.501 8.660 -22.252 1.00 54.88 296 SER A N 1
ATOM 2319 C CA . SER A 1 296 ? 6.998 8.457 -23.597 1.00 54.88 296 SER A CA 1
ATOM 2320 C C . SER A 1 296 ? 5.604 9.039 -23.610 1.00 54.88 296 SER A C 1
ATOM 2322 O O . SER A 1 296 ? 4.834 8.811 -22.681 1.00 54.88 296 SER A O 1
ATOM 2324 N N . ARG A 1 297 ? 5.302 9.844 -24.625 1.00 53.97 297 ARG A N 1
ATOM 2325 C CA . ARG A 1 297 ? 3.947 10.342 -24.811 1.00 53.97 297 ARG A CA 1
ATOM 2326 C C . ARG A 1 297 ? 3.171 9.316 -25.606 1.00 53.97 297 ARG A C 1
ATOM 2328 O O . ARG A 1 297 ? 3.369 9.203 -26.813 1.00 53.97 297 ARG A O 1
ATOM 2335 N N . VAL A 1 298 ? 2.298 8.578 -24.936 1.00 53.72 298 VAL A N 1
ATOM 2336 C CA . VAL A 1 298 ? 1.297 7.739 -25.601 1.00 53.72 298 VAL A CA 1
ATOM 2337 C C . VAL A 1 298 ? -0.013 8.504 -25.515 1.00 53.72 298 VAL A C 1
ATOM 2339 O O . VAL A 1 298 ? -0.457 8.826 -24.426 1.00 53.72 298 VAL A O 1
ATOM 2342 N N . GLY A 1 299 ? -0.574 8.916 -26.654 1.00 50.53 299 GLY A N 1
ATOM 2343 C CA . GLY A 1 299 ? -1.815 9.709 -26.674 1.00 50.53 299 GLY A CA 1
ATOM 2344 C C . GLY A 1 299 ? -1.704 11.160 -26.172 1.00 50.53 299 GLY A C 1
ATOM 2345 O O . GLY A 1 299 ? -2.666 11.903 -26.307 1.00 50.53 299 GLY A O 1
ATOM 2346 N N . GLY A 1 300 ? -0.536 11.597 -25.687 1.00 50.81 300 GLY A N 1
ATOM 2347 C CA . GLY A 1 300 ? -0.339 12.911 -25.053 1.00 50.81 300 GLY A CA 1
ATOM 2348 C C . GLY A 1 300 ? 0.190 12.810 -23.620 1.00 50.81 300 GLY A C 1
ATOM 2349 O O . GLY A 1 300 ? 0.792 13.771 -23.137 1.00 50.81 300 GLY A O 1
ATOM 2350 N N . ASP A 1 301 ? 0.075 11.623 -23.023 1.00 51.62 301 ASP A N 1
ATOM 2351 C CA . ASP A 1 301 ? 0.236 11.380 -21.589 1.00 51.62 301 ASP A CA 1
ATOM 2352 C C . ASP A 1 301 ? 1.609 10.806 -21.241 1.00 51.62 301 ASP A C 1
ATOM 2354 O O . ASP A 1 301 ? 2.206 10.069 -22.027 1.00 51.62 301 ASP A O 1
ATOM 2358 N N . LEU A 1 302 ? 2.131 11.143 -20.059 1.00 57.75 302 LEU A N 1
ATOM 2359 C CA . LEU A 1 302 ? 3.489 10.781 -19.641 1.00 57.75 302 LEU A CA 1
ATOM 2360 C C . LEU A 1 302 ? 3.517 9.389 -18.992 1.00 57.75 302 LEU A C 1
ATOM 2362 O O . LEU A 1 302 ? 3.007 9.205 -17.888 1.00 57.75 302 LEU A O 1
ATOM 2366 N N . ILE A 1 303 ? 4.184 8.430 -19.636 1.00 62.91 303 ILE A N 1
ATOM 2367 C CA . ILE A 1 303 ? 4.470 7.099 -19.070 1.00 62.91 303 ILE A CA 1
ATOM 2368 C C . ILE A 1 303 ? 5.973 6.907 -18.871 1.00 62.91 303 ILE A C 1
ATOM 2370 O O . ILE A 1 303 ? 6.771 7.522 -19.574 1.00 62.91 303 ILE A O 1
ATOM 2374 N N . SER A 1 304 ? 6.397 6.052 -17.940 1.00 67.75 304 SER A N 1
ATOM 2375 C CA . SER A 1 304 ? 7.821 5.734 -17.772 1.00 67.75 304 SER A CA 1
ATOM 2376 C C . SER A 1 304 ? 8.419 5.110 -19.037 1.00 67.75 304 SER A C 1
ATOM 2378 O O . SER A 1 304 ? 7.856 4.159 -19.579 1.00 67.75 304 SER A O 1
ATOM 2380 N N . GLY A 1 305 ? 9.577 5.616 -19.473 1.00 67.69 305 GLY A N 1
ATOM 2381 C CA . GLY A 1 305 ? 10.275 5.131 -20.670 1.00 67.69 305 GLY A CA 1
ATOM 2382 C C . GLY A 1 305 ? 10.643 3.650 -20.608 1.00 67.69 305 GLY A C 1
ATOM 2383 O O . GLY A 1 305 ? 10.453 2.918 -21.576 1.00 67.69 305 GLY A O 1
ATOM 2384 N N . ILE A 1 306 ? 11.006 3.148 -19.423 1.00 74.12 306 ILE A N 1
ATOM 2385 C CA . ILE A 1 306 ? 11.294 1.723 -19.252 1.00 74.12 306 ILE A CA 1
ATOM 2386 C C . ILE A 1 306 ? 10.073 0.850 -19.595 1.00 74.12 306 ILE A C 1
ATOM 2388 O O . ILE A 1 306 ? 10.223 -0.201 -20.204 1.00 74.12 306 ILE A O 1
ATOM 2392 N N . LEU A 1 307 ? 8.852 1.300 -19.275 1.00 73.56 307 LEU A N 1
ATOM 2393 C CA . LEU A 1 307 ? 7.619 0.566 -19.584 1.00 73.56 307 LEU A CA 1
ATOM 2394 C C . LEU A 1 307 ? 7.138 0.771 -21.024 1.00 73.56 307 LEU A C 1
ATOM 2396 O O . LEU A 1 307 ? 6.308 -0.010 -21.493 1.00 73.56 307 LEU A O 1
ATOM 2400 N N . SER A 1 308 ? 7.623 1.806 -21.718 1.00 64.81 308 SER A N 1
ATOM 2401 C CA . SER A 1 308 ? 7.343 2.017 -23.140 1.00 64.81 308 SER A CA 1
ATOM 2402 C C . SER A 1 308 ? 8.297 1.230 -24.042 1.00 64.81 308 SER A C 1
ATOM 2404 O O . SER A 1 308 ? 7.947 0.919 -25.180 1.00 64.81 308 SER A O 1
ATOM 2406 N N . ASN A 1 309 ? 9.475 0.858 -23.535 1.00 69.62 309 ASN A N 1
ATOM 2407 C CA . ASN A 1 309 ? 10.452 0.046 -24.247 1.00 69.62 309 ASN A CA 1
ATOM 2408 C C . ASN A 1 309 ? 10.301 -1.449 -23.916 1.00 69.62 309 ASN A C 1
ATOM 2410 O O . ASN A 1 309 ? 11.062 -2.042 -23.149 1.00 69.62 309 ASN A O 1
ATOM 2414 N N . THR A 1 310 ? 9.308 -2.082 -24.541 1.00 64.88 310 THR A N 1
ATOM 2415 C CA . THR A 1 310 ? 8.970 -3.503 -24.346 1.00 64.88 310 THR A CA 1
ATOM 2416 C C . THR A 1 310 ? 10.024 -4.479 -24.880 1.00 64.88 310 THR A C 1
ATOM 2418 O O . THR A 1 310 ? 9.942 -5.670 -24.589 1.00 64.88 310 THR A O 1
ATOM 2421 N N . GLU A 1 311 ? 11.015 -3.985 -25.630 1.00 66.31 311 GLU A N 1
ATOM 2422 C CA . GLU A 1 311 ? 12.143 -4.756 -26.172 1.00 66.31 311 GLU A CA 1
ATOM 2423 C C . GLU A 1 311 ? 13.300 -4.907 -25.171 1.00 66.31 311 GLU A C 1
ATOM 2425 O O . GLU A 1 311 ? 14.277 -5.621 -25.431 1.00 66.31 311 GLU A O 1
ATOM 2430 N N . LEU A 1 312 ? 13.222 -4.244 -24.010 1.00 72.12 312 LEU A N 1
ATOM 2431 C CA . LEU A 1 312 ? 14.234 -4.377 -22.972 1.00 72.12 312 LEU A CA 1
ATOM 2432 C C . LEU A 1 312 ? 14.289 -5.822 -22.471 1.00 72.12 312 LEU A C 1
ATOM 2434 O O . LEU A 1 312 ? 13.360 -6.344 -21.858 1.00 72.12 312 LEU A O 1
ATOM 2438 N N . SER A 1 313 ? 15.448 -6.452 -22.675 1.00 71.88 313 SER A N 1
ATOM 2439 C CA . SER A 1 313 ? 15.678 -7.863 -22.332 1.00 71.88 313 SER A CA 1
ATOM 2440 C C . SER A 1 313 ? 15.413 -8.222 -20.861 1.00 71.88 313 SER A C 1
ATOM 2442 O O . SER A 1 313 ? 15.186 -9.394 -20.558 1.00 71.88 313 SER A O 1
ATOM 2444 N N . VAL A 1 314 ? 15.397 -7.233 -19.958 1.00 78.94 314 VAL A N 1
ATOM 2445 C CA . VAL A 1 314 ? 15.067 -7.402 -18.533 1.00 78.94 314 VAL A CA 1
ATOM 2446 C C . VAL A 1 314 ? 13.611 -7.838 -18.298 1.00 78.94 314 VAL A C 1
ATOM 2448 O O . VAL A 1 314 ? 13.332 -8.515 -17.308 1.00 78.94 314 VAL A O 1
ATOM 2451 N N . PHE A 1 315 ? 12.695 -7.524 -19.222 1.00 78.38 315 PHE A N 1
ATOM 2452 C CA . PHE A 1 315 ? 11.273 -7.889 -19.137 1.00 78.38 315 PHE A CA 1
ATOM 2453 C C . PHE A 1 315 ? 10.926 -9.194 -19.861 1.00 78.38 315 PHE A C 1
ATOM 2455 O O . PHE A 1 315 ? 9.770 -9.620 -19.862 1.00 78.38 315 PHE A O 1
ATOM 2462 N N . GLY A 1 316 ? 11.932 -9.847 -20.446 1.00 70.38 316 GLY A N 1
ATOM 2463 C CA . GLY A 1 316 ? 11.756 -11.020 -21.291 1.00 70.38 316 GLY A CA 1
ATOM 2464 C C . GLY A 1 316 ? 11.434 -10.644 -22.734 1.00 70.38 316 GLY A C 1
ATOM 2465 O O . GLY A 1 316 ? 10.911 -9.568 -23.022 1.00 70.38 316 GLY A O 1
ATOM 2466 N N . ARG A 1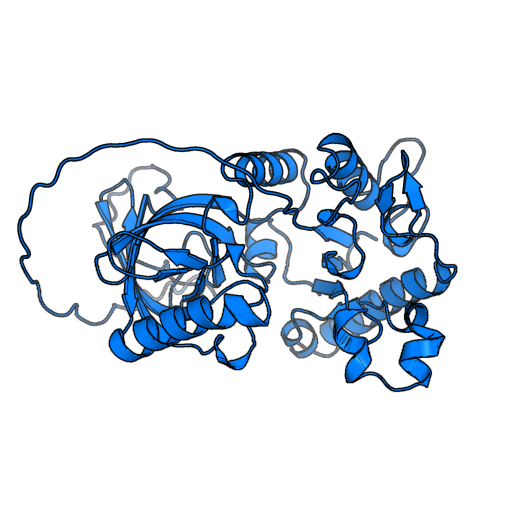 317 ? 11.776 -11.542 -23.663 1.00 60.66 317 ARG A N 1
ATOM 2467 C CA . ARG A 1 317 ? 11.465 -11.359 -25.084 1.00 60.66 317 ARG A CA 1
ATOM 2468 C C . ARG A 1 317 ? 9.959 -11.460 -25.298 1.00 60.66 317 ARG A C 1
ATOM 2470 O O . ARG A 1 317 ? 9.365 -12.464 -24.917 1.00 60.66 317 ARG A O 1
ATOM 2477 N N . SER A 1 318 ? 9.394 -10.451 -25.947 1.00 59.38 318 SER A N 1
ATOM 2478 C CA . SER A 1 318 ? 8.186 -10.630 -26.744 1.00 59.38 318 SER A CA 1
ATOM 2479 C C . SER A 1 318 ? 8.622 -11.202 -28.096 1.00 59.38 318 SER A C 1
ATOM 2481 O O . SER A 1 318 ? 9.595 -10.728 -28.684 1.00 59.38 318 SER A O 1
ATOM 2483 N N . ASP A 1 319 ? 7.972 -12.259 -28.566 1.00 63.53 319 ASP A N 1
ATOM 2484 C CA . ASP A 1 319 ? 8.127 -12.752 -29.938 1.00 63.53 319 ASP A CA 1
ATOM 2485 C C . ASP A 1 319 ? 6.817 -12.550 -30.710 1.00 63.53 319 ASP A C 1
ATOM 2487 O O . ASP A 1 319 ? 5.897 -11.899 -30.214 1.00 63.53 319 ASP A O 1
ATOM 2491 N N . SER A 1 320 ? 6.726 -13.041 -31.951 1.00 59.00 320 SER A N 1
ATOM 2492 C CA . SER A 1 320 ? 5.525 -12.841 -32.777 1.00 59.00 320 SER A CA 1
ATOM 2493 C C . SER A 1 320 ? 4.248 -13.402 -32.146 1.00 59.00 320 SER A C 1
ATOM 2495 O O . SER A 1 320 ? 3.158 -12.976 -32.527 1.00 59.00 320 SER A O 1
ATOM 2497 N N . ASP A 1 321 ? 4.385 -14.325 -31.188 1.00 58.22 321 ASP A N 1
ATOM 2498 C CA . ASP A 1 321 ? 3.291 -15.135 -30.665 1.00 58.22 321 ASP A CA 1
ATOM 2499 C C . ASP A 1 321 ? 3.041 -14.883 -29.163 1.00 58.22 321 ASP A C 1
ATOM 2501 O O . ASP A 1 321 ? 1.994 -15.272 -28.639 1.00 58.22 321 ASP A O 1
ATOM 2505 N N . THR A 1 322 ? 3.962 -14.216 -28.449 1.00 66.12 322 THR A N 1
ATOM 2506 C CA . THR A 1 322 ? 3.863 -13.978 -27.002 1.00 66.12 322 THR A CA 1
ATOM 2507 C C . THR A 1 322 ? 4.155 -12.531 -26.595 1.00 66.12 322 THR A C 1
ATOM 2509 O O . THR A 1 322 ? 5.180 -11.942 -26.925 1.00 66.12 322 THR A O 1
ATOM 2512 N N . ILE A 1 323 ? 3.235 -11.964 -25.808 1.00 76.00 323 ILE A N 1
ATOM 2513 C CA . ILE A 1 323 ? 3.348 -10.631 -25.201 1.00 76.00 323 ILE A CA 1
ATOM 2514 C C . ILE A 1 323 ? 3.890 -10.776 -23.772 1.00 76.00 323 ILE A C 1
ATOM 2516 O O . ILE A 1 323 ? 3.292 -11.509 -22.970 1.00 76.00 323 ILE A O 1
ATOM 2520 N N . ASN A 1 324 ? 4.983 -10.075 -23.443 1.00 81.31 324 ASN A N 1
ATOM 2521 C CA . ASN A 1 324 ? 5.571 -10.088 -22.098 1.00 81.31 324 ASN A CA 1
ATOM 2522 C C . ASN A 1 324 ? 4.683 -9.396 -21.034 1.00 81.31 324 ASN A C 1
ATOM 2524 O O . ASN A 1 324 ? 3.771 -8.631 -21.353 1.00 81.31 324 ASN A O 1
ATOM 2528 N N . GLU A 1 325 ? 4.938 -9.676 -19.750 1.00 84.44 325 GLU A N 1
ATOM 2529 C CA . GLU A 1 325 ? 4.097 -9.201 -18.632 1.00 84.44 325 GLU A CA 1
ATOM 2530 C C . GLU A 1 325 ? 4.043 -7.673 -18.531 1.00 84.44 325 GLU A C 1
ATOM 2532 O O . GLU A 1 325 ? 2.985 -7.112 -18.260 1.00 84.44 325 GLU A O 1
ATOM 2537 N N . VAL A 1 326 ? 5.157 -6.986 -18.801 1.00 84.25 326 VAL A N 1
ATOM 2538 C CA . VAL A 1 326 ? 5.196 -5.516 -18.803 1.00 84.25 326 VAL A CA 1
ATOM 2539 C C . VAL A 1 326 ? 4.295 -4.942 -19.888 1.00 84.25 326 VAL A C 1
ATOM 2541 O O . VAL A 1 326 ? 3.570 -3.989 -19.630 1.00 84.25 326 VAL A O 1
ATOM 2544 N N . THR A 1 327 ? 4.265 -5.546 -21.075 1.00 83.12 327 THR A N 1
ATOM 2545 C CA . THR A 1 327 ? 3.365 -5.102 -22.143 1.00 83.12 327 THR A CA 1
ATOM 2546 C C . THR A 1 327 ? 1.901 -5.330 -21.762 1.00 83.12 327 THR A C 1
ATOM 2548 O O . THR A 1 327 ? 1.073 -4.459 -22.014 1.00 83.12 327 THR A O 1
ATOM 2551 N N . ARG A 1 328 ? 1.567 -6.456 -21.108 1.00 87.44 328 ARG A N 1
ATOM 2552 C CA . ARG A 1 328 ? 0.207 -6.713 -20.591 1.00 87.44 328 ARG A CA 1
ATOM 2553 C C . ARG A 1 328 ? -0.198 -5.683 -19.538 1.00 87.44 328 ARG A C 1
ATOM 2555 O O . ARG A 1 328 ? -1.287 -5.126 -19.624 1.00 87.44 328 ARG A O 1
ATOM 2562 N N . TYR A 1 329 ? 0.695 -5.406 -18.589 1.00 88.50 329 TYR A N 1
ATOM 2563 C CA . TYR A 1 329 ? 0.507 -4.404 -17.544 1.00 88.50 329 TYR A CA 1
ATOM 2564 C C . TYR A 1 329 ? 0.292 -3.002 -18.128 1.00 88.50 329 TYR A C 1
ATOM 2566 O O . TYR A 1 329 ? -0.713 -2.354 -17.833 1.00 88.50 329 TYR A O 1
ATOM 2574 N N . SER A 1 330 ? 1.191 -2.563 -19.013 1.00 85.00 330 SER A N 1
ATOM 2575 C CA . SER A 1 330 ? 1.099 -1.262 -19.675 1.00 85.00 330 SER A CA 1
ATOM 2576 C C . SER A 1 330 ? -0.173 -1.143 -20.510 1.00 85.00 330 SER A C 1
ATOM 2578 O O . SER A 1 330 ? -0.867 -0.136 -20.414 1.00 85.00 330 SER A O 1
ATOM 2580 N N . ALA A 1 331 ? -0.523 -2.172 -21.288 1.00 85.94 331 ALA A N 1
ATOM 2581 C CA . ALA A 1 331 ? -1.736 -2.174 -22.101 1.00 85.94 331 ALA A CA 1
ATOM 2582 C C . ALA A 1 331 ? -3.008 -2.100 -21.246 1.00 85.94 331 ALA A C 1
ATOM 2584 O O . ALA A 1 331 ? -3.916 -1.346 -21.589 1.00 85.94 331 ALA A O 1
ATOM 2585 N N . LEU A 1 332 ? -3.068 -2.839 -20.131 1.00 88.00 332 LEU A N 1
ATOM 2586 C CA . LEU A 1 332 ? -4.209 -2.788 -19.218 1.00 88.00 332 LEU A CA 1
ATOM 2587 C C . LEU A 1 332 ? -4.372 -1.389 -18.613 1.00 88.00 332 LEU A C 1
ATOM 2589 O O . LEU A 1 332 ? -5.470 -0.842 -18.655 1.00 88.00 332 LEU A O 1
ATOM 2593 N N . LEU A 1 333 ? -3.294 -0.790 -18.093 1.00 85.69 333 LEU A N 1
ATOM 2594 C CA . LEU A 1 333 ? -3.369 0.551 -17.508 1.00 85.69 333 LEU A CA 1
ATOM 2595 C C . LEU A 1 333 ? -3.718 1.623 -18.542 1.00 85.69 333 LEU A C 1
ATOM 2597 O O . LEU A 1 333 ? -4.555 2.473 -18.261 1.00 85.69 333 LEU A O 1
ATOM 2601 N N . LEU A 1 334 ? -3.156 1.547 -19.752 1.00 84.31 334 LEU A N 1
ATOM 2602 C CA . LEU A 1 334 ? -3.532 2.440 -20.851 1.00 84.31 334 LEU A CA 1
ATOM 2603 C C . LEU A 1 334 ? -5.012 2.292 -21.237 1.00 84.31 334 LEU A C 1
ATOM 2605 O O . LEU A 1 334 ? -5.661 3.285 -21.549 1.00 84.31 334 LEU A O 1
ATOM 2609 N N . ALA A 1 335 ? -5.553 1.070 -21.206 1.00 85.88 335 ALA A N 1
ATOM 2610 C CA . ALA A 1 335 ? -6.955 0.805 -21.525 1.00 85.88 335 ALA A CA 1
ATOM 2611 C C . ALA A 1 335 ? -7.928 1.294 -20.440 1.00 85.88 335 ALA A C 1
ATOM 2613 O O . ALA A 1 335 ? -9.043 1.696 -20.767 1.00 85.88 335 ALA A O 1
ATOM 2614 N N . ILE A 1 336 ? -7.519 1.259 -19.167 1.00 83.50 336 ILE A N 1
ATOM 2615 C CA . ILE A 1 336 ? -8.294 1.819 -18.047 1.00 83.50 336 ILE A CA 1
ATOM 2616 C C . ILE A 1 336 ? -8.358 3.350 -18.142 1.00 83.50 336 ILE A C 1
ATOM 2618 O O . ILE A 1 336 ? -9.369 3.939 -17.761 1.00 83.50 336 ILE A O 1
ATOM 2622 N N . GLY A 1 337 ? -7.328 3.968 -18.721 1.00 76.94 337 GLY A N 1
ATOM 2623 C CA . GLY A 1 337 ? -7.254 5.406 -18.946 1.00 76.94 337 GLY A CA 1
ATOM 2624 C C . GLY A 1 337 ? -6.444 6.130 -17.876 1.00 76.94 337 GLY A C 1
ATOM 2625 O O . GLY A 1 337 ? -6.044 5.550 -16.862 1.00 76.94 337 GLY A O 1
ATOM 2626 N N . ASP A 1 338 ? -6.145 7.396 -18.161 1.00 73.00 338 ASP A N 1
ATOM 2627 C CA . ASP A 1 338 ? -5.462 8.265 -17.218 1.00 73.00 338 ASP A CA 1
ATOM 2628 C C . ASP A 1 338 ? -6.388 8.585 -16.036 1.00 73.00 338 ASP A C 1
ATOM 2630 O O . ASP A 1 338 ? -7.605 8.393 -16.075 1.00 73.00 338 ASP A O 1
ATOM 2634 N N . ASP A 1 339 ? -5.801 9.041 -14.944 1.00 65.62 339 ASP A N 1
ATOM 2635 C CA . ASP A 1 339 ? -6.525 9.367 -13.715 1.00 65.62 339 ASP A CA 1
ATOM 2636 C C . ASP A 1 339 ? -7.439 10.606 -13.821 1.00 65.62 339 ASP A C 1
ATOM 2638 O O . ASP A 1 339 ? -8.190 10.900 -12.896 1.00 65.62 339 ASP A O 1
ATOM 2642 N N . GLY A 1 340 ? -7.435 11.311 -14.947 1.00 62.78 340 GLY A N 1
ATOM 2643 C CA . GLY A 1 340 ? -8.143 12.561 -15.187 1.00 62.78 340 GLY A CA 1
ATOM 2644 C C . GLY A 1 340 ? -7.214 13.773 -15.301 1.00 62.78 340 GLY A C 1
ATOM 2645 O O . GLY A 1 340 ? -7.712 14.877 -15.536 1.00 62.78 340 GLY A O 1
ATOM 2646 N N . THR A 1 341 ? -5.889 13.616 -15.145 1.00 60.22 341 THR A N 1
ATOM 2647 C CA . THR A 1 341 ? -4.905 14.685 -15.439 1.00 60.22 341 THR A CA 1
ATOM 2648 C C . THR A 1 341 ? -4.101 14.506 -16.718 1.00 60.22 341 THR A C 1
ATOM 2650 O O . THR A 1 341 ? -3.209 15.316 -16.988 1.00 60.22 341 THR A O 1
ATOM 2653 N N . GLY A 1 342 ? -4.379 13.480 -17.520 1.00 59.38 342 GLY A N 1
ATOM 2654 C CA . GLY A 1 342 ? -3.464 13.082 -18.592 1.00 59.38 342 GLY A CA 1
ATOM 2655 C C . GLY A 1 342 ? -2.172 12.466 -18.042 1.00 59.38 342 GLY A C 1
ATOM 2656 O O . GLY A 1 342 ? -1.108 12.529 -18.666 1.00 59.38 342 GLY A O 1
ATOM 2657 N N . PHE A 1 343 ? -2.233 11.910 -16.828 1.00 60.94 343 PHE A N 1
ATOM 2658 C CA . PHE A 1 343 ? -1.147 11.161 -16.218 1.00 60.94 343 PHE A CA 1
ATOM 2659 C C . PHE A 1 343 ? -1.612 9.750 -15.870 1.00 60.94 343 PHE A C 1
ATOM 2661 O O . PHE A 1 343 ? -2.710 9.513 -15.382 1.00 60.94 343 PHE A O 1
ATOM 2668 N N . PHE A 1 344 ? -0.752 8.772 -16.123 1.00 71.88 344 PHE A N 1
ATOM 2669 C CA . PHE A 1 344 ? -0.999 7.405 -15.694 1.00 71.88 344 PHE A CA 1
ATOM 2670 C C . PHE A 1 344 ? -0.161 7.163 -14.449 1.00 71.88 344 PHE A C 1
ATOM 2672 O O . PHE A 1 344 ? 0.968 6.677 -14.553 1.00 71.88 344 PHE A O 1
ATOM 2679 N N . HIS A 1 345 ? -0.688 7.494 -13.263 1.00 72.62 345 HIS A N 1
ATOM 2680 C CA . HIS A 1 345 ? 0.059 7.324 -12.008 1.00 72.62 345 HIS A CA 1
ATOM 2681 C C . HIS A 1 345 ? 0.643 5.906 -11.850 1.00 72.62 345 HIS A C 1
ATOM 2683 O O . HIS A 1 345 ? 1.797 5.772 -11.443 1.00 72.62 345 HIS A O 1
ATOM 2689 N N . GLY A 1 346 ? -0.073 4.855 -12.270 1.00 75.75 346 GLY A N 1
ATOM 2690 C CA . GLY A 1 346 ? 0.428 3.472 -12.247 1.00 75.75 346 GLY A CA 1
ATOM 2691 C C . GLY A 1 346 ? 1.585 3.173 -13.219 1.00 75.75 346 GLY A C 1
ATOM 2692 O O . GLY A 1 346 ? 2.294 2.184 -13.041 1.00 75.75 346 GLY A O 1
ATOM 2693 N N . LEU A 1 347 ? 1.820 4.022 -14.223 1.00 80.94 347 LEU A N 1
ATOM 2694 C CA . LEU A 1 347 ? 2.921 3.900 -15.189 1.00 80.94 347 LEU A CA 1
ATOM 2695 C C . LEU A 1 347 ? 4.110 4.815 -14.866 1.00 80.94 347 LEU A C 1
ATOM 2697 O O . LEU A 1 347 ? 5.125 4.759 -15.563 1.00 80.94 347 LEU A O 1
ATOM 2701 N N . ALA A 1 348 ? 4.029 5.623 -13.807 1.00 78.75 348 ALA A N 1
ATOM 2702 C CA . ALA A 1 348 ? 5.132 6.457 -13.345 1.00 78.75 348 ALA A CA 1
ATOM 2703 C C . ALA A 1 348 ? 6.278 5.610 -12.769 1.00 78.75 348 ALA A C 1
ATOM 2705 O O . ALA A 1 348 ? 6.043 4.646 -12.044 1.00 78.75 348 ALA A O 1
ATOM 2706 N N . SER A 1 349 ? 7.530 5.996 -13.035 1.00 78.00 349 SER A N 1
ATOM 2707 C CA . SER A 1 349 ? 8.721 5.235 -12.615 1.00 78.00 349 SER A CA 1
ATOM 2708 C C . SER A 1 349 ? 8.802 5.003 -11.103 1.00 78.00 349 SER A C 1
ATOM 2710 O O . SER A 1 349 ? 9.155 3.913 -10.664 1.00 78.00 349 SER A O 1
ATOM 2712 N N . HIS A 1 350 ? 8.435 5.999 -10.297 1.00 79.00 350 HIS A N 1
ATOM 2713 C CA . HIS A 1 350 ? 8.470 5.908 -8.835 1.00 79.00 350 HIS A CA 1
ATOM 2714 C C . HIS A 1 350 ? 7.376 4.983 -8.262 1.00 79.00 350 HIS A C 1
ATOM 2716 O O . HIS A 1 350 ? 7.591 4.289 -7.264 1.00 79.00 350 HIS A O 1
ATOM 2722 N N . ASN A 1 351 ? 6.246 4.854 -8.961 1.00 82.88 351 ASN A N 1
ATOM 2723 C CA . ASN A 1 351 ? 5.127 4.005 -8.543 1.00 82.88 351 ASN A CA 1
ATOM 2724 C C . ASN A 1 351 ? 5.286 2.534 -8.936 1.00 82.88 351 ASN A C 1
ATOM 2726 O O . ASN A 1 351 ? 4.570 1.689 -8.405 1.00 82.88 351 ASN A O 1
ATOM 2730 N N . GLN A 1 352 ? 6.239 2.214 -9.811 1.00 84.44 352 GLN A N 1
ATOM 2731 C CA . GLN A 1 352 ? 6.482 0.847 -10.254 1.00 84.44 352 GLN A CA 1
ATOM 2732 C C . GLN A 1 352 ? 7.063 -0.022 -9.143 1.00 84.44 352 GLN A C 1
ATOM 2734 O O . GLN A 1 352 ? 7.925 0.396 -8.355 1.00 84.44 352 GLN A O 1
ATOM 2739 N N . ARG A 1 353 ? 6.620 -1.273 -9.122 1.00 89.81 353 ARG A N 1
ATOM 2740 C CA . ARG A 1 353 ? 7.197 -2.359 -8.330 1.00 89.81 353 ARG A CA 1
ATOM 2741 C C . ARG A 1 353 ? 7.465 -3.541 -9.244 1.00 89.81 353 ARG A C 1
ATOM 2743 O O . ARG A 1 353 ? 6.599 -3.845 -10.043 1.00 89.81 353 ARG A O 1
ATOM 2750 N N . PHE A 1 354 ? 8.615 -4.197 -9.121 1.00 91.62 354 PHE A N 1
ATOM 2751 C CA . PHE A 1 354 ? 8.995 -5.351 -9.937 1.00 91.62 354 PHE A CA 1
ATOM 2752 C C . PHE A 1 354 ? 9.319 -6.559 -9.067 1.00 91.62 354 PHE A C 1
ATOM 2754 O O . PHE A 1 354 ? 10.060 -6.425 -8.103 1.00 91.62 354 PHE A O 1
ATOM 2761 N N . VAL A 1 355 ? 8.835 -7.745 -9.424 1.00 92.81 355 VAL A N 1
ATOM 2762 C CA . VAL A 1 355 ? 9.270 -9.008 -8.793 1.00 92.81 355 VAL A CA 1
ATOM 2763 C C . VAL A 1 355 ? 10.284 -9.692 -9.691 1.00 92.81 355 VAL A C 1
ATOM 2765 O O . VAL A 1 355 ? 9.947 -9.956 -10.839 1.00 92.81 355 VAL A O 1
ATOM 2768 N N . TYR A 1 356 ? 11.495 -9.976 -9.212 1.00 91.25 356 TYR A N 1
ATOM 2769 C CA . TYR A 1 356 ? 12.522 -10.654 -10.009 1.00 91.25 356 TYR A CA 1
ATOM 2770 C C . TYR A 1 356 ? 12.430 -12.170 -9.882 1.00 91.25 356 TYR A C 1
ATOM 2772 O O . TYR A 1 356 ? 12.623 -12.706 -8.795 1.00 91.25 356 TYR A O 1
ATOM 2780 N N . ASP A 1 357 ? 12.191 -12.850 -11.002 1.00 85.31 357 ASP A N 1
ATOM 2781 C CA . ASP A 1 357 ? 12.224 -14.308 -11.073 1.00 85.31 357 ASP A CA 1
ATOM 2782 C C . ASP A 1 357 ? 13.554 -14.786 -11.692 1.00 85.31 357 ASP A C 1
ATOM 2784 O O . ASP A 1 357 ? 13.757 -14.613 -12.901 1.00 85.31 357 ASP A O 1
ATOM 2788 N N . PRO A 1 358 ? 14.477 -15.366 -10.898 1.00 79.69 358 PRO A N 1
ATOM 2789 C CA . PRO A 1 358 ? 15.763 -15.857 -11.394 1.00 79.69 358 PRO A CA 1
ATOM 2790 C C . PRO A 1 358 ? 15.667 -17.213 -12.111 1.00 79.69 358 PRO A C 1
ATOM 2792 O O . PRO A 1 358 ? 16.667 -17.677 -12.659 1.00 79.69 358 PRO A O 1
ATOM 2795 N N . TRP A 1 359 ? 14.505 -17.870 -12.085 1.00 70.06 359 TRP A N 1
ATOM 2796 C CA . TRP A 1 359 ? 14.311 -19.228 -12.599 1.00 70.06 359 TRP A CA 1
ATOM 2797 C C . TRP A 1 359 ? 13.641 -19.264 -13.981 1.00 70.06 359 TRP A C 1
ATOM 2799 O O . TRP A 1 359 ? 13.527 -20.341 -14.571 1.00 70.06 359 TRP A O 1
ATOM 2809 N N . LEU A 1 360 ? 13.218 -18.103 -14.501 1.00 56.81 360 LEU A N 1
ATOM 2810 C CA . LEU A 1 360 ? 12.547 -17.934 -15.798 1.00 56.81 360 LEU A CA 1
ATOM 2811 C C . LEU A 1 360 ? 13.428 -17.361 -16.904 1.00 56.81 360 LEU A C 1
ATOM 2813 O O . LEU A 1 360 ? 14.258 -16.460 -16.651 1.00 56.81 360 LEU A O 1
#

Foldseek 3Di:
DAKFKWFAFADDDDDDDDDDDDDDDDDDDDDDDDDDDDDDCPVVCNPDQPAQQDDDPPPPDDDDFDLAFQEKEKEWPCVVVLLVLLVVQLVCCVPVQWRDPVSFDKTKIKMWGAHPVGRIGIFIKIKGADDTGCQQWDQDPVGIHGKIWMATDRHDRSLARTKIWGQCNRRVNVLNQVLQVVCVVVPHQHWDWDWHWYAHNNRTGITIITGDPDQSSCVSSVHHDFWKKAFDPCFLDPVCVVVHDPVCPVQSLLNRAIDTPHCVQLVVDDVSVVRNVVLRVLRSVLSVVLSDPPLPQDVHAGFDSSLVCQPRPSRPDDDPVDRTNSRVVVVSLVVSPHSPPSYSRSRHSRRIMITDDPPD

Secondary structure (DSSP, 8-state):
-EEEEE--------------------------PPPPPP----TT-TTSPPPSS--S----S-----SS-SEEEEEETTHHHHHHHHHHHHHHHHHHSB--GGG---EEEEEEEE-TTS-EEEEEEEEEE--SBGGGEEEETTEEEE-EEEEESS--BTTBSEEEEE-GGGGTTHHHHHHHHHHHHTT-----EEEEEEEETTEEEEEEEEE-TTHHHHHHTTPPS--EEEE--SSSSGGGTTTS-HHHHHTHHHH--EEES-THHHHS-HHHHHHHHHHHHHHHHHHHHTTTT--EEETTEEE-HHHH-TT-GGG----SS---HHHHHHHHHHHH---SSSB-GGGSGGG-EEEEETT-

Organism: NCBI:txid408172

Radius of gyration: 22.52 Å; chains: 1; bounding box: 57×58×63 Å